Protein AF-A0A8W7PQE2-F1 (afdb_monomer)

Secondary structure (DSSP, 8-state):
-HHHHHHHHHHHHHHHHHHHHHHHHHH-GGG---EEEEHHHHHHHHHHHHHHHHHHTT-EEEEEETTTT-EEEE-HHHHHHHHHHHHHHHHHHHHHHHHHHHHTTPPPPPPEEEEEEEEETTEEEEEEEESS----GGGTTGGGSTT--SSTT--S-HHHHHHHHHHHTT-EEEEEEETTEEEEEEEEESSEEEE-S-HHHHHHHHHHHHHTT--EEEESSHHHHHTT-----GGGTT-

Structure (mmCIF, N/CA/C/O backbone):
data_AF-A0A8W7PQE2-F1
#
_entry.id   AF-A0A8W7PQE2-F1
#
loop_
_atom_site.group_PDB
_atom_site.id
_atom_site.type_symbol
_atom_site.label_atom_id
_atom_site.label_alt_id
_atom_site.label_comp_id
_atom_site.label_asym_id
_atom_site.label_entity_id
_atom_site.label_seq_id
_atom_site.pdbx_PDB_ins_code
_atom_site.Cartn_x
_atom_site.Cartn_y
_atom_site.Cartn_z
_atom_site.occupancy
_atom_site.B_iso_or_equiv
_atom_site.auth_seq_id
_atom_site.auth_comp_id
_atom_site.auth_asym_id
_atom_site.auth_atom_id
_atom_site.pdbx_PDB_model_num
ATOM 1 N N . MET A 1 1 ? -19.739 -25.015 26.161 1.00 46.12 1 MET A N 1
ATOM 2 C CA . MET A 1 1 ? -18.276 -25.221 26.240 1.00 46.12 1 MET A CA 1
ATOM 3 C C . MET A 1 1 ? -17.651 -25.498 24.875 1.00 46.12 1 MET A C 1
ATOM 5 O O . MET A 1 1 ? -16.732 -24.778 24.541 1.00 46.12 1 MET A O 1
ATOM 9 N N . LEU A 1 2 ? -18.182 -26.412 24.047 1.00 45.69 2 LEU A N 1
ATOM 10 C CA . LEU A 1 2 ? -17.640 -26.713 22.702 1.00 45.69 2 LEU A CA 1
ATOM 11 C C . LEU A 1 2 ? -17.585 -25.524 21.715 1.00 45.69 2 LEU A C 1
ATOM 13 O O . LEU A 1 2 ? -16.660 -25.453 20.918 1.00 45.69 2 LEU A O 1
ATOM 17 N N . ALA A 1 3 ? -18.542 -24.587 21.777 1.00 51.41 3 ALA A N 1
ATOM 18 C CA . ALA A 1 3 ? -18.560 -23.413 20.895 1.00 51.41 3 ALA A CA 1
ATOM 19 C C . ALA A 1 3 ? -17.391 -22.440 21.161 1.00 51.41 3 ALA A C 1
ATOM 21 O O . ALA A 1 3 ? -16.740 -22.010 20.219 1.00 51.41 3 ALA A O 1
ATOM 22 N N . GLY A 1 4 ? -17.061 -22.180 22.434 1.00 50.25 4 GLY A N 1
ATOM 23 C CA . GLY A 1 4 ? -15.933 -21.308 22.792 1.00 50.25 4 GLY A CA 1
ATOM 24 C C . GLY A 1 4 ? -14.575 -21.903 22.409 1.00 50.25 4 GLY A C 1
ATOM 25 O O . GLY A 1 4 ? -13.685 -21.185 21.974 1.00 50.25 4 GLY A O 1
ATOM 26 N N . THR A 1 5 ? -14.438 -23.231 22.477 1.00 52.25 5 THR A N 1
ATOM 27 C CA . THR A 1 5 ? -13.225 -23.933 22.033 1.00 52.25 5 THR A CA 1
ATOM 28 C C . THR A 1 5 ? -13.066 -23.898 20.509 1.00 52.25 5 THR A C 1
ATOM 30 O O . THR A 1 5 ? -11.948 -23.846 20.009 1.00 52.25 5 THR A O 1
ATOM 33 N N . LEU A 1 6 ? -14.172 -23.910 19.756 1.00 54.03 6 LEU A N 1
ATOM 34 C CA . LEU A 1 6 ? -14.148 -23.784 18.295 1.00 54.03 6 LEU A CA 1
ATOM 35 C C . LEU A 1 6 ? -13.711 -22.383 17.856 1.00 54.03 6 LEU A C 1
ATOM 37 O O . LEU A 1 6 ? -12.880 -22.276 16.957 1.00 54.03 6 LEU A O 1
ATOM 41 N N . ASP A 1 7 ? -14.212 -21.338 18.516 1.00 57.06 7 ASP A N 1
ATOM 42 C CA . ASP A 1 7 ? -13.813 -19.952 18.248 1.00 57.06 7 ASP A CA 1
ATOM 43 C C . ASP A 1 7 ? -12.323 -19.723 18.554 1.00 57.06 7 ASP A C 1
ATOM 45 O O . ASP A 1 7 ? -11.609 -19.116 17.755 1.00 57.06 7 ASP A O 1
ATOM 49 N N . GLU A 1 8 ? -11.812 -20.287 19.653 1.00 49.19 8 GLU A N 1
ATOM 50 C CA . GLU A 1 8 ? -10.381 -20.254 19.978 1.00 49.19 8 GLU A CA 1
ATOM 51 C C . GLU A 1 8 ? -9.529 -20.991 18.935 1.00 49.19 8 GLU A C 1
ATOM 53 O O . GLU A 1 8 ? -8.490 -20.483 18.517 1.00 49.19 8 GLU A O 1
ATOM 58 N N . ILE A 1 9 ? -9.966 -22.163 18.464 1.00 53.03 9 ILE A N 1
ATOM 59 C CA . ILE A 1 9 ? -9.263 -22.923 17.418 1.00 53.03 9 ILE A CA 1
ATOM 60 C C . ILE A 1 9 ? -9.263 -22.161 16.090 1.00 53.03 9 ILE A C 1
ATOM 62 O O . ILE A 1 9 ? -8.242 -22.138 15.399 1.00 53.03 9 ILE A O 1
ATOM 66 N N . ILE A 1 10 ? -10.379 -21.521 15.732 1.00 56.78 10 ILE A N 1
ATOM 67 C CA . ILE A 1 10 ? -10.478 -20.689 14.530 1.00 56.78 10 ILE A CA 1
ATOM 68 C C . ILE A 1 10 ? -9.505 -19.511 14.631 1.00 56.78 10 ILE A C 1
ATOM 70 O O . ILE A 1 10 ? -8.748 -19.271 13.688 1.00 56.78 10 ILE A O 1
ATOM 74 N N . GLU A 1 11 ? -9.450 -18.828 15.775 1.00 52.97 11 GLU A N 1
ATOM 75 C CA . GLU A 1 11 ? -8.562 -17.679 15.958 1.00 52.97 11 GLU A CA 1
ATOM 76 C C . GLU A 1 11 ? -7.082 -18.093 15.997 1.00 52.97 11 GLU A C 1
ATOM 78 O O . GLU A 1 11 ? -6.243 -17.445 15.368 1.00 52.97 11 GLU A O 1
ATOM 83 N N . GLN A 1 12 ? -6.744 -19.225 16.624 1.00 47.66 12 GLN A N 1
ATOM 84 C CA . GLN A 1 12 ? -5.385 -19.779 16.584 1.00 47.66 12 GLN A CA 1
ATOM 85 C C . GLN A 1 12 ? -4.984 -20.229 15.173 1.00 47.66 12 GLN A C 1
ATOM 87 O O . GLN A 1 12 ? -3.851 -19.996 14.756 1.00 47.66 12 GLN A O 1
ATOM 92 N N . SER A 1 13 ? -5.901 -20.820 14.403 1.00 43.94 13 SER A N 1
ATOM 93 C CA . SER A 1 13 ? -5.656 -21.213 13.011 1.00 43.94 13 SER A CA 1
ATOM 94 C C . SER A 1 13 ? -5.466 -19.997 12.100 1.00 43.94 13 SER A C 1
ATOM 96 O O . SER A 1 13 ? -4.568 -19.983 11.250 1.00 43.94 13 SER A O 1
ATOM 98 N N . ARG A 1 14 ? -6.240 -18.927 12.330 1.00 48.12 14 ARG A N 1
ATOM 99 C CA . ARG A 1 14 ? -6.082 -17.628 11.663 1.00 48.12 14 ARG A CA 1
ATOM 100 C C . ARG A 1 14 ? -4.715 -17.022 11.979 1.00 48.12 14 ARG A C 1
ATOM 102 O O . ARG A 1 14 ? -3.987 -16.653 11.057 1.00 48.12 14 ARG A O 1
ATOM 109 N N . ARG A 1 15 ? -4.318 -17.016 13.256 1.00 48.53 15 ARG A N 1
ATOM 110 C CA . ARG A 1 15 ? -3.019 -16.507 13.728 1.00 48.53 15 ARG A CA 1
ATOM 111 C C . ARG A 1 15 ? -1.846 -17.317 13.170 1.00 48.53 15 ARG A C 1
ATOM 113 O O . ARG A 1 15 ? -0.886 -16.736 12.671 1.00 48.53 15 ARG A O 1
ATOM 120 N N . ALA A 1 16 ? -1.939 -18.646 13.167 1.00 40.41 16 ALA A N 1
ATOM 121 C CA . ALA A 1 16 ? -0.936 -19.532 12.578 1.00 40.41 16 ALA A CA 1
ATOM 122 C C . ALA A 1 16 ? -0.825 -19.350 11.056 1.00 40.41 16 ALA A C 1
ATOM 124 O O . ALA A 1 16 ? 0.280 -19.276 10.523 1.00 40.41 16 ALA A O 1
ATOM 125 N N . SER A 1 17 ? -1.951 -19.201 10.355 1.00 43.59 17 SER A N 1
ATOM 126 C CA . SER A 1 17 ? -1.973 -18.938 8.911 1.00 43.59 17 SER A CA 1
ATOM 127 C C . SER A 1 17 ? -1.369 -17.577 8.563 1.00 43.59 17 SER A C 1
ATOM 129 O O . SER A 1 17 ? -0.645 -17.463 7.575 1.00 43.59 17 SER A O 1
ATOM 131 N N . GLU A 1 18 ? -1.610 -16.550 9.383 1.00 48.78 18 GLU A N 1
ATOM 132 C CA . GLU A 1 18 ? -0.947 -15.249 9.254 1.00 48.78 18 GLU A CA 1
ATOM 133 C C . GLU A 1 18 ? 0.565 -15.354 9.481 1.00 48.78 18 GLU A C 1
ATOM 135 O O . GLU A 1 18 ? 1.333 -14.792 8.702 1.00 48.78 18 GLU A O 1
ATOM 140 N N . ILE A 1 19 ? 1.009 -16.099 10.498 1.00 52.53 19 ILE A N 1
ATOM 141 C CA . ILE A 1 19 ? 2.436 -16.341 10.760 1.00 52.53 19 ILE A CA 1
ATOM 142 C C . ILE A 1 19 ? 3.077 -17.079 9.578 1.00 52.53 19 ILE A C 1
ATOM 144 O O . ILE A 1 19 ? 4.113 -16.646 9.083 1.00 52.53 19 ILE A O 1
ATOM 148 N N . VAL A 1 20 ? 2.447 -18.136 9.063 1.00 47.00 20 VAL A N 1
ATOM 149 C CA . VAL A 1 20 ? 2.953 -18.912 7.918 1.00 47.00 20 VAL A CA 1
ATOM 150 C C . VAL A 1 20 ? 3.003 -18.071 6.640 1.00 47.00 20 VAL A C 1
ATOM 152 O O . VAL A 1 20 ? 4.002 -18.131 5.924 1.00 47.00 20 VAL A O 1
ATOM 155 N N . LYS A 1 21 ? 1.980 -17.250 6.354 1.00 48.16 21 LYS A N 1
ATOM 156 C CA . LYS A 1 21 ? 2.007 -16.305 5.221 1.00 48.16 21 LYS A CA 1
ATOM 157 C C . LYS A 1 21 ? 3.157 -15.303 5.358 1.00 48.16 21 LYS A C 1
ATOM 159 O O . LYS A 1 21 ? 3.889 -15.095 4.395 1.00 48.16 21 LYS A O 1
ATOM 164 N N . ARG A 1 22 ? 3.365 -14.744 6.555 1.00 50.88 22 ARG A N 1
ATOM 165 C CA . ARG A 1 22 ? 4.444 -13.779 6.843 1.00 50.88 22 ARG A CA 1
ATOM 166 C C . ARG A 1 22 ? 5.838 -14.409 6.731 1.00 50.88 22 ARG A C 1
ATOM 168 O O . ARG A 1 22 ? 6.722 -13.814 6.125 1.00 50.88 22 ARG A O 1
ATOM 175 N N . VAL A 1 23 ? 6.023 -15.634 7.229 1.00 50.28 23 VAL A N 1
ATOM 176 C CA . VAL A 1 23 ? 7.287 -16.387 7.117 1.00 50.28 23 VAL A CA 1
ATOM 177 C C . VAL A 1 23 ? 7.573 -16.791 5.666 1.00 50.28 23 VAL A C 1
ATOM 179 O O . VAL A 1 23 ? 8.712 -16.703 5.214 1.00 50.28 23 VAL A O 1
ATOM 182 N N . ARG A 1 24 ? 6.551 -17.187 4.897 1.00 42.09 24 ARG A N 1
ATOM 183 C CA . ARG A 1 24 ? 6.713 -17.584 3.489 1.00 42.09 24 ARG A CA 1
ATOM 184 C C . ARG A 1 24 ? 7.200 -16.428 2.602 1.00 42.09 24 ARG A C 1
ATOM 186 O O . ARG A 1 24 ? 7.983 -16.681 1.694 1.00 42.09 24 ARG A O 1
ATOM 193 N N . VAL A 1 25 ? 6.791 -15.190 2.888 1.00 49.72 25 VAL A N 1
ATOM 194 C CA . VAL A 1 25 ? 7.274 -13.982 2.187 1.00 49.72 25 VAL A CA 1
ATOM 195 C C . VAL A 1 25 ? 8.739 -13.682 2.524 1.00 49.72 25 VAL A C 1
ATOM 197 O O . VAL A 1 25 ? 9.502 -13.305 1.641 1.00 49.72 25 VAL A O 1
ATOM 200 N N . PHE A 1 26 ? 9.161 -13.924 3.768 1.00 44.75 26 PHE A N 1
ATOM 201 C CA . PHE A 1 26 ? 10.547 -13.715 4.206 1.00 44.75 26 PHE A CA 1
ATOM 202 C C . PHE A 1 26 ? 11.532 -14.728 3.597 1.00 44.75 26 PHE A C 1
ATOM 204 O O . PHE A 1 26 ? 12.688 -14.402 3.346 1.00 44.75 26 PHE A O 1
ATOM 211 N N . ILE A 1 27 ? 11.082 -15.963 3.349 1.00 48.91 27 ILE A N 1
ATOM 212 C CA . ILE A 1 27 ? 11.959 -17.068 2.931 1.00 48.91 27 ILE A CA 1
ATOM 213 C C . ILE A 1 27 ? 12.147 -17.146 1.407 1.00 48.91 27 ILE A C 1
ATOM 215 O O . ILE A 1 27 ? 13.096 -17.791 0.966 1.00 48.91 27 ILE A O 1
ATOM 219 N N . ASN A 1 28 ? 11.301 -16.518 0.573 1.00 43.22 28 ASN A N 1
ATOM 220 C CA . ASN A 1 28 ? 11.433 -16.718 -0.877 1.00 43.22 28 ASN A CA 1
ATOM 221 C C . ASN A 1 28 ? 10.989 -15.542 -1.781 1.00 43.22 28 ASN A C 1
ATOM 223 O O . ASN A 1 28 ? 9.949 -15.631 -2.435 1.00 43.22 28 ASN A O 1
ATOM 227 N N . PRO A 1 29 ? 11.812 -14.485 -1.931 1.00 46.72 29 PRO A N 1
ATOM 228 C CA . PRO A 1 29 ? 11.598 -13.429 -2.931 1.00 46.72 29 PRO A CA 1
ATOM 229 C C . PRO A 1 29 ? 11.654 -13.911 -4.400 1.00 46.72 29 PRO A C 1
ATOM 231 O O . PRO A 1 29 ? 11.260 -13.186 -5.305 1.00 46.72 29 PRO A O 1
ATOM 234 N N . GLN A 1 30 ? 12.142 -15.130 -4.675 1.00 44.78 30 GLN A N 1
ATOM 235 C CA . GLN A 1 30 ? 12.518 -15.581 -6.027 1.00 44.78 30 GLN A CA 1
ATOM 236 C C . GLN A 1 30 ? 11.392 -16.167 -6.905 1.00 44.78 30 GLN A C 1
ATOM 238 O O . GLN A 1 30 ? 11.671 -16.780 -7.935 1.00 44.78 30 GLN A O 1
ATOM 243 N N . ARG A 1 31 ? 10.113 -16.001 -6.545 1.00 54.75 31 ARG A N 1
ATOM 244 C CA . ARG A 1 31 ? 8.979 -16.418 -7.403 1.00 54.75 31 ARG A CA 1
ATOM 245 C C . ARG A 1 31 ? 7.835 -15.403 -7.436 1.00 54.75 31 ARG A C 1
ATOM 247 O O . ARG A 1 31 ? 6.677 -15.801 -7.476 1.00 54.75 31 ARG A O 1
ATOM 254 N N . ALA A 1 32 ? 8.148 -14.112 -7.400 1.00 64.25 32 ALA A N 1
ATOM 255 C CA . ALA A 1 32 ? 7.153 -13.094 -7.715 1.00 64.25 32 ALA A CA 1
ATOM 256 C C . ALA A 1 32 ? 6.792 -13.181 -9.209 1.00 64.25 32 ALA A C 1
ATOM 258 O O . ALA A 1 32 ? 7.676 -13.175 -10.074 1.00 64.25 32 ALA A O 1
ATOM 259 N N . HIS A 1 3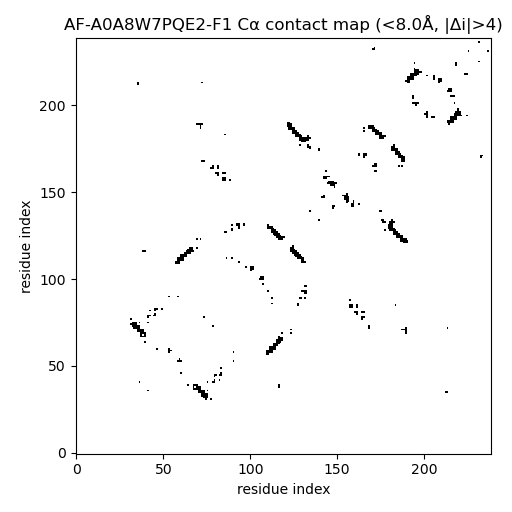3 ? 5.505 -13.315 -9.513 1.00 77.88 33 HIS A N 1
ATOM 260 C CA . HIS A 1 33 ? 4.996 -13.409 -10.877 1.00 77.88 33 HIS A CA 1
ATOM 261 C C . HIS A 1 33 ? 4.546 -12.023 -11.341 1.00 77.88 33 HIS A C 1
ATOM 263 O O . HIS A 1 33 ? 3.386 -11.647 -11.195 1.00 77.88 33 HIS A O 1
ATOM 269 N N . TYR A 1 34 ? 5.492 -11.252 -11.880 1.00 80.38 34 TYR A N 1
ATOM 270 C CA . TYR A 1 34 ? 5.225 -9.894 -12.344 1.00 80.38 34 TYR A CA 1
ATOM 271 C C . TYR A 1 34 ? 4.444 -9.886 -13.657 1.00 80.38 34 TYR A C 1
ATOM 273 O O . TYR A 1 34 ? 4.958 -10.304 -14.697 1.00 80.38 34 TYR A O 1
ATOM 281 N N . GLU A 1 35 ? 3.259 -9.294 -13.624 1.00 82.44 35 GLU A N 1
ATOM 282 C CA . GLU A 1 35 ? 2.385 -9.078 -14.773 1.00 82.44 35 GLU A CA 1
ATOM 283 C C . GLU A 1 35 ? 1.961 -7.608 -14.877 1.00 82.44 35 GLU A C 1
ATOM 285 O O . GLU A 1 35 ? 2.183 -6.816 -13.959 1.00 82.44 35 GLU A O 1
ATOM 290 N N . SER A 1 36 ? 1.392 -7.222 -16.021 1.00 86.56 36 SER A N 1
ATOM 291 C CA . SER A 1 36 ? 0.722 -5.926 -16.153 1.00 86.56 36 SER A CA 1
ATOM 292 C C . SER A 1 36 ? -0.674 -6.048 -15.553 1.00 86.56 36 SER A C 1
ATOM 294 O O . SER A 1 36 ? -1.492 -6.821 -16.053 1.00 86.56 36 SER A O 1
ATOM 296 N N . LEU A 1 37 ? -0.937 -5.310 -14.478 1.00 88.94 37 LEU A N 1
ATOM 297 C CA . LEU A 1 37 ? -2.183 -5.396 -13.722 1.00 88.94 37 LEU A CA 1
ATOM 298 C C . LEU A 1 37 ? -2.819 -4.022 -13.550 1.00 88.94 37 LEU A C 1
ATOM 300 O O . LEU A 1 37 ? -2.128 -3.007 -13.460 1.00 88.94 37 LEU A O 1
ATOM 304 N N . LYS A 1 38 ? -4.151 -3.983 -13.494 1.00 91.25 38 LYS A N 1
ATOM 305 C CA . LYS A 1 38 ? -4.896 -2.770 -13.151 1.00 91.25 38 LYS A CA 1
ATOM 306 C C . LYS A 1 38 ? -4.947 -2.634 -11.641 1.00 91.25 38 LYS A C 1
ATOM 308 O O . LYS A 1 38 ? -5.504 -3.487 -10.951 1.00 91.25 38 LYS A O 1
ATOM 313 N N . MET A 1 39 ? -4.431 -1.526 -11.121 1.00 92.06 39 MET A N 1
ATOM 314 C CA . MET A 1 39 ? -4.400 -1.318 -9.672 1.00 92.06 39 MET A CA 1
ATOM 315 C C . MET A 1 39 ? -5.812 -1.216 -9.070 1.00 92.06 39 MET A C 1
ATOM 317 O O . MET A 1 39 ? -6.033 -1.608 -7.926 1.00 92.06 39 MET A O 1
ATOM 321 N N . ALA A 1 40 ? -6.790 -0.747 -9.851 1.00 92.75 40 ALA A N 1
ATOM 322 C CA . ALA A 1 40 ? -8.195 -0.718 -9.451 1.00 92.75 40 ALA A CA 1
ATOM 323 C C . ALA A 1 40 ? -8.757 -2.115 -9.128 1.00 92.75 40 ALA A C 1
ATOM 325 O O . ALA A 1 40 ? -9.525 -2.251 -8.172 1.00 92.75 40 ALA A O 1
ATOM 326 N N . ASP A 1 41 ? -8.349 -3.147 -9.873 1.00 93.38 41 ASP A N 1
ATOM 327 C CA . ASP A 1 41 ? -8.808 -4.524 -9.661 1.00 93.38 41 ASP A CA 1
ATOM 328 C C . ASP A 1 41 ? -8.208 -5.091 -8.368 1.00 93.38 41 ASP A C 1
ATOM 330 O O . ASP A 1 41 ? -8.931 -5.636 -7.533 1.00 93.38 41 ASP A O 1
ATOM 334 N N . VAL A 1 42 ? -6.913 -4.849 -8.143 1.00 93.62 42 VAL A N 1
ATOM 335 C CA . VAL A 1 42 ? -6.198 -5.213 -6.907 1.00 93.62 42 VAL A CA 1
ATOM 336 C C . VAL A 1 42 ? -6.826 -4.544 -5.679 1.00 93.62 42 VAL A C 1
ATOM 338 O O . VAL A 1 42 ? -7.094 -5.204 -4.673 1.00 93.62 42 VAL A O 1
ATOM 341 N N . ILE A 1 43 ? -7.129 -3.242 -5.761 1.00 94.31 43 ILE A N 1
ATOM 342 C CA . ILE A 1 43 ? -7.803 -2.503 -4.681 1.00 94.31 43 ILE A CA 1
ATOM 343 C C . ILE A 1 43 ? -9.196 -3.072 -4.415 1.00 94.31 43 ILE A C 1
ATOM 345 O O . ILE A 1 43 ? -9.567 -3.295 -3.260 1.00 94.31 43 ILE A O 1
ATOM 349 N N . SER A 1 44 ? -9.961 -3.335 -5.473 1.00 93.38 44 SER A N 1
ATOM 350 C CA . SER A 1 44 ? -11.317 -3.875 -5.363 1.00 93.38 44 SER A CA 1
ATOM 351 C C . SER A 1 44 ? -11.323 -5.266 -4.732 1.00 93.38 44 SER A C 1
ATOM 353 O O . SER A 1 44 ? -12.168 -5.550 -3.878 1.00 93.38 44 SER A O 1
ATOM 355 N N . HIS A 1 45 ? -10.365 -6.122 -5.091 1.00 93.88 45 HIS A N 1
ATOM 356 C CA . HIS A 1 45 ? -10.251 -7.458 -4.518 1.00 93.88 45 HIS A CA 1
ATOM 357 C C . HIS A 1 45 ? -9.837 -7.413 -3.040 1.00 93.88 45 HIS A C 1
ATOM 359 O O . HIS A 1 45 ? -10.499 -8.034 -2.206 1.00 93.88 45 HIS A O 1
ATOM 365 N N . ALA A 1 46 ? -8.840 -6.599 -2.673 1.00 91.88 46 ALA A N 1
ATOM 366 C CA . ALA A 1 46 ? -8.458 -6.398 -1.273 1.00 91.88 46 ALA A CA 1
ATOM 367 C C . ALA A 1 46 ? -9.623 -5.855 -0.419 1.00 91.88 46 ALA A C 1
ATOM 369 O O . ALA A 1 46 ? -9.861 -6.332 0.696 1.00 91.88 46 ALA A O 1
ATOM 370 N N . ALA A 1 47 ? -10.401 -4.906 -0.953 1.00 92.00 47 ALA A N 1
ATOM 371 C CA . ALA A 1 47 ? -11.600 -4.381 -0.300 1.00 92.00 47 ALA A CA 1
ATOM 372 C C . ALA A 1 47 ? -12.679 -5.461 -0.104 1.00 92.00 47 ALA A C 1
ATOM 374 O O . ALA A 1 47 ? -13.310 -5.524 0.954 1.00 92.00 47 ALA A O 1
ATOM 375 N N . LEU A 1 48 ? -12.878 -6.340 -1.094 1.00 91.56 48 LEU A N 1
ATOM 376 C CA . LEU A 1 48 ? -13.827 -7.451 -1.006 1.00 91.56 48 LEU A CA 1
ATOM 377 C C . LEU A 1 48 ? -13.422 -8.461 0.077 1.00 91.56 48 LEU A C 1
ATOM 379 O O . LEU A 1 48 ? -14.275 -8.866 0.869 1.00 91.56 48 LEU A O 1
ATOM 383 N N . LEU A 1 49 ? -12.136 -8.819 0.146 1.00 88.62 49 LEU A N 1
ATOM 384 C CA . LEU A 1 49 ? -11.594 -9.736 1.156 1.00 88.62 49 LEU A CA 1
ATOM 385 C C . LEU A 1 49 ? -11.826 -9.226 2.586 1.00 88.62 49 LEU A C 1
ATOM 387 O O . LEU A 1 49 ? -12.098 -10.015 3.490 1.00 88.62 49 LEU A O 1
ATOM 391 N N . 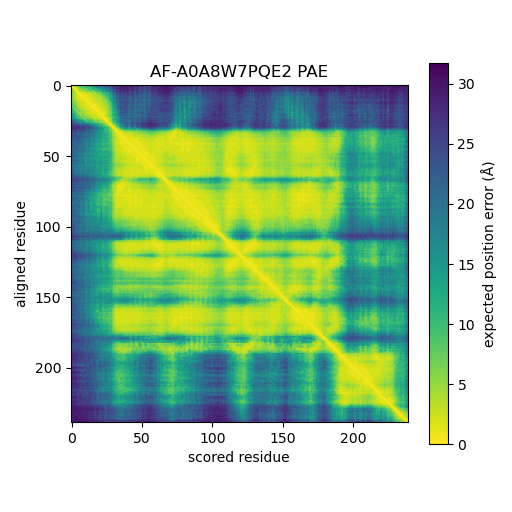LEU A 1 50 ? -11.756 -7.909 2.791 1.00 91.56 50 LEU A N 1
ATOM 392 C CA . LEU A 1 50 ? -11.894 -7.281 4.108 1.00 91.56 50 LEU A CA 1
ATOM 393 C C . LEU A 1 50 ? -13.310 -6.804 4.439 1.00 91.56 50 LEU A C 1
ATOM 395 O O . LEU A 1 50 ? -13.571 -6.405 5.576 1.00 91.56 50 LEU A O 1
ATOM 399 N N . LYS A 1 51 ? -14.249 -6.893 3.493 1.00 90.56 51 LYS A N 1
ATOM 400 C CA . LYS A 1 51 ? -15.642 -6.468 3.672 1.00 90.56 51 LYS A CA 1
ATOM 401 C C . LYS A 1 51 ? -16.305 -7.037 4.939 1.00 90.56 51 LYS A C 1
ATOM 403 O O . LYS A 1 51 ? -16.926 -6.244 5.649 1.00 90.56 51 LYS A O 1
ATOM 408 N N . PRO A 1 52 ? -16.181 -8.339 5.282 1.00 90.12 52 PRO A N 1
ATOM 409 C CA . PRO A 1 52 ? -16.799 -8.872 6.499 1.00 90.12 52 PRO A CA 1
ATOM 410 C C . PRO A 1 52 ? -16.252 -8.229 7.779 1.00 90.12 52 PRO A C 1
ATOM 412 O O . PRO A 1 52 ? -17.005 -7.982 8.719 1.00 90.12 52 PRO A O 1
ATOM 415 N N . GLU A 1 53 ? -14.950 -7.938 7.815 1.00 89.06 53 GLU A N 1
ATOM 416 C CA . GLU A 1 53 ? -14.292 -7.328 8.972 1.00 89.06 53 GLU A CA 1
ATOM 417 C C . GLU A 1 53 ? -14.687 -5.854 9.117 1.00 89.06 53 GLU A C 1
ATOM 419 O O . GLU A 1 53 ? -15.092 -5.424 10.195 1.00 89.06 53 GLU A O 1
ATOM 424 N N . LEU A 1 54 ? -14.672 -5.103 8.012 1.00 91.69 54 LEU A N 1
ATOM 425 C CA . LEU A 1 54 ? -15.117 -3.706 7.965 1.00 91.69 54 LEU A CA 1
ATOM 426 C C . LEU A 1 54 ? -16.571 -3.565 8.438 1.00 91.69 54 LEU A C 1
ATOM 428 O O . LEU A 1 54 ? -16.882 -2.688 9.242 1.00 91.69 54 LEU A O 1
ATOM 432 N N . GLN A 1 55 ? -17.454 -4.471 8.005 1.00 91.38 55 GLN A N 1
ATOM 433 C CA . GLN A 1 55 ? -18.851 -4.506 8.446 1.00 91.38 55 GLN A CA 1
ATOM 434 C C . GLN A 1 55 ? -18.985 -4.828 9.936 1.00 91.38 55 GLN A C 1
ATOM 436 O O . GLN A 1 55 ? -19.740 -4.154 10.639 1.00 91.38 55 GLN A O 1
ATOM 441 N N . ARG A 1 56 ? -18.240 -5.824 10.433 1.00 88.81 56 ARG A N 1
ATOM 442 C CA . ARG A 1 56 ? -18.244 -6.207 11.853 1.00 88.81 56 ARG A CA 1
ATOM 443 C C . ARG A 1 56 ? -17.827 -5.042 12.748 1.00 88.81 56 ARG A C 1
ATOM 445 O O . ARG A 1 56 ? -18.446 -4.815 13.783 1.00 88.81 56 ARG A O 1
ATOM 452 N N . GLN A 1 57 ? -16.818 -4.289 12.322 1.00 87.62 57 GLN A N 1
ATOM 453 C CA . GLN A 1 57 ? -16.284 -3.137 13.047 1.00 87.62 57 GLN A CA 1
ATOM 454 C C . GLN A 1 57 ? -17.015 -1.819 12.739 1.00 87.62 57 GLN A C 1
ATOM 456 O O . GLN A 1 57 ? -16.673 -0.787 13.309 1.00 87.62 57 GLN A O 1
ATOM 461 N N . ARG A 1 58 ? -18.032 -1.841 11.864 1.00 91.12 58 ARG A N 1
ATOM 462 C CA . ARG A 1 58 ? -18.801 -0.662 11.420 1.00 91.12 58 ARG A CA 1
ATOM 463 C C . ARG A 1 58 ? -17.921 0.460 10.851 1.00 91.12 58 ARG A C 1
ATOM 465 O O . ARG A 1 58 ? -18.217 1.637 11.043 1.00 91.12 58 ARG A O 1
ATOM 472 N N . VAL A 1 59 ? -16.858 0.085 10.144 1.00 92.56 59 VAL A N 1
ATOM 473 C CA . VAL A 1 59 ? -15.943 1.013 9.471 1.00 92.56 59 VAL A CA 1
ATOM 474 C C . VAL A 1 59 ? -16.417 1.260 8.046 1.00 92.56 59 VAL A C 1
ATOM 476 O O . VAL A 1 59 ? -16.675 0.318 7.293 1.00 92.56 59 VAL A O 1
ATOM 479 N N . GLN A 1 60 ? -16.518 2.530 7.662 1.00 93.62 60 GLN A N 1
ATOM 480 C CA . GLN A 1 60 ? -16.807 2.909 6.282 1.00 93.62 60 GLN A CA 1
ATOM 481 C C . GLN A 1 60 ? -15.525 2.854 5.452 1.00 93.62 60 GLN A C 1
ATOM 483 O O . GLN A 1 60 ? -14.533 3.479 5.808 1.00 93.62 60 GLN A O 1
ATOM 488 N N . LEU A 1 61 ? -15.547 2.121 4.339 1.00 94.69 61 LEU A N 1
ATOM 489 C CA . LEU A 1 61 ? -14.458 2.121 3.364 1.00 94.69 61 LEU A CA 1
ATOM 490 C C . LEU A 1 61 ? -14.886 2.915 2.129 1.00 94.69 61 LEU A C 1
ATOM 492 O O . LEU A 1 61 ? -15.832 2.526 1.442 1.00 94.69 61 LEU A O 1
ATOM 496 N N . GLN A 1 62 ? -14.180 4.003 1.839 1.00 95.00 62 GLN A N 1
ATOM 497 C CA . GLN A 1 62 ? -14.364 4.811 0.639 1.00 95.00 62 GLN A CA 1
ATOM 498 C C . GLN A 1 62 ? -13.259 4.499 -0.373 1.00 95.00 62 GLN A C 1
ATOM 500 O O . GLN A 1 62 ? -12.079 4.530 -0.035 1.00 95.00 62 GLN A O 1
ATOM 505 N N . LEU A 1 63 ? -13.641 4.216 -1.621 1.00 95.12 63 LEU A N 1
ATOM 506 C CA . LEU A 1 63 ? -12.708 4.012 -2.731 1.00 95.12 63 LEU A CA 1
ATOM 507 C C . LEU A 1 63 ? -12.765 5.219 -3.671 1.00 95.12 63 LEU A C 1
ATOM 509 O O . LEU A 1 63 ? -13.837 5.558 -4.171 1.00 95.12 63 LEU A O 1
ATOM 513 N N . LEU A 1 64 ? -11.621 5.853 -3.913 1.00 93.88 64 LEU A N 1
ATOM 514 C CA . LEU A 1 64 ? -11.448 6.997 -4.809 1.00 93.88 64 LEU A CA 1
ATOM 515 C C . LEU A 1 64 ? -10.437 6.611 -5.895 1.00 93.88 64 LEU A C 1
ATOM 517 O O . LEU A 1 64 ? -9.229 6.693 -5.694 1.00 93.88 64 LEU A O 1
ATOM 521 N N . LEU A 1 65 ? -10.930 6.094 -7.018 1.00 92.94 65 LEU A N 1
ATOM 522 C CA . LEU A 1 65 ? -10.104 5.536 -8.092 1.00 92.94 65 LEU A CA 1
ATOM 523 C C . LEU A 1 65 ? -10.094 6.503 -9.281 1.00 92.94 65 LEU A C 1
ATOM 525 O O . LEU A 1 65 ? -10.883 6.352 -10.212 1.00 92.94 65 LEU A O 1
ATOM 529 N N . ASP A 1 66 ? -9.224 7.510 -9.215 1.00 87.69 66 ASP A N 1
ATOM 530 C CA . ASP A 1 66 ? -9.207 8.644 -10.148 1.00 87.69 66 ASP A CA 1
ATOM 531 C C . ASP A 1 66 ? -8.708 8.231 -11.555 1.00 87.69 66 ASP A C 1
ATOM 533 O O . ASP A 1 66 ? -9.171 8.773 -12.557 1.00 87.69 66 ASP A O 1
ATOM 537 N N . ASP A 1 67 ? -7.830 7.221 -11.648 1.00 80.12 67 ASP A N 1
ATOM 538 C CA . ASP A 1 67 ? -7.401 6.585 -12.908 1.00 80.12 67 ASP A CA 1
ATOM 539 C C . ASP A 1 67 ? -7.560 5.056 -12.826 1.00 80.12 67 ASP A C 1
ATOM 541 O O . ASP A 1 67 ? -6.605 4.302 -12.628 1.00 80.12 67 ASP A O 1
ATOM 545 N N . ALA A 1 68 ? -8.799 4.575 -12.960 1.00 78.75 68 ALA A N 1
ATOM 546 C CA . ALA A 1 68 ? -9.105 3.143 -12.886 1.00 78.75 68 ALA A CA 1
ATOM 547 C C . ALA A 1 68 ? -8.514 2.310 -14.046 1.00 78.75 68 ALA A C 1
ATOM 549 O O . ALA A 1 68 ? -8.507 1.079 -13.979 1.00 78.75 68 ALA A O 1
ATOM 550 N N . ALA A 1 69 ? -8.032 2.960 -15.112 1.00 82.50 69 ALA A N 1
ATOM 551 C CA . ALA A 1 69 ? -7.400 2.301 -16.251 1.00 82.50 69 ALA A CA 1
ATOM 552 C C . ALA A 1 69 ? -5.878 2.162 -16.091 1.00 82.50 69 ALA A C 1
ATOM 554 O O . ALA A 1 69 ? -5.265 1.424 -16.865 1.00 82.50 69 ALA A O 1
ATOM 555 N N . ALA A 1 70 ? -5.274 2.836 -15.105 1.00 84.31 70 ALA A N 1
ATOM 556 C CA . ALA A 1 70 ? -3.846 2.765 -14.848 1.00 84.31 70 ALA A CA 1
ATOM 557 C C . ALA A 1 70 ? -3.389 1.327 -14.569 1.00 84.31 70 ALA A C 1
ATOM 559 O O . ALA A 1 70 ? -3.890 0.642 -13.668 1.00 84.31 70 ALA A O 1
ATOM 560 N N . THR A 1 71 ? -2.391 0.898 -15.336 1.00 86.00 71 THR A N 1
ATOM 561 C CA . THR A 1 71 ? -1.726 -0.388 -15.161 1.00 86.00 71 THR A CA 1
ATOM 562 C C . THR A 1 71 ? -0.336 -0.196 -14.581 1.00 86.00 71 THR A C 1
ATOM 564 O O . THR A 1 71 ? 0.407 0.671 -15.041 1.00 86.00 71 THR A O 1
ATOM 567 N N . VAL A 1 72 ? 0.031 -1.037 -13.622 1.00 87.12 72 VAL A N 1
ATOM 568 C CA . VAL A 1 72 ? 1.390 -1.136 -13.074 1.00 87.12 72 VAL A CA 1
ATOM 569 C C . VAL A 1 72 ? 1.926 -2.538 -13.321 1.00 87.12 72 VAL A C 1
ATOM 571 O O . VAL A 1 72 ? 1.156 -3.484 -13.496 1.00 87.12 72 VAL A O 1
ATOM 574 N N . ARG A 1 73 ? 3.251 -2.688 -13.337 1.00 82.44 73 ARG A N 1
ATOM 575 C CA . ARG A 1 73 ? 3.873 -4.011 -13.356 1.00 82.44 73 ARG A CA 1
ATOM 576 C C . ARG A 1 73 ? 4.040 -4.500 -11.923 1.00 82.44 73 ARG A C 1
ATOM 578 O O . ARG A 1 73 ? 4.713 -3.845 -11.132 1.00 82.44 73 ARG A O 1
ATOM 585 N N . GLY A 1 74 ? 3.479 -5.655 -11.593 1.00 86.62 74 GLY A N 1
ATOM 586 C CA . GLY A 1 74 ? 3.556 -6.169 -10.233 1.00 86.62 74 GLY A CA 1
ATOM 587 C C . GLY A 1 74 ? 3.102 -7.604 -10.078 1.00 86.62 74 GLY A C 1
ATOM 588 O O . GLY A 1 74 ? 2.595 -8.213 -11.014 1.00 86.62 74 GLY A O 1
ATOM 589 N N . ASP A 1 75 ? 3.303 -8.128 -8.878 1.00 87.06 75 ASP A N 1
ATOM 590 C CA . ASP A 1 75 ? 2.706 -9.375 -8.428 1.00 87.06 75 ASP A CA 1
ATOM 591 C C . ASP A 1 75 ? 1.401 -9.050 -7.694 1.00 87.06 75 ASP A C 1
ATOM 593 O O . ASP A 1 75 ? 1.396 -8.401 -6.641 1.00 87.06 75 ASP A O 1
ATOM 597 N N . THR A 1 76 ? 0.289 -9.502 -8.271 1.00 88.94 76 THR A N 1
ATOM 598 C CA . THR A 1 76 ? -1.065 -9.273 -7.758 1.00 88.94 76 THR A CA 1
ATOM 599 C C . THR A 1 76 ? -1.197 -9.683 -6.288 1.00 88.94 76 THR A C 1
ATOM 601 O O . THR A 1 76 ? -1.702 -8.912 -5.475 1.00 88.94 76 THR A O 1
ATOM 604 N N . VAL A 1 77 ? -0.671 -10.850 -5.901 1.00 85.88 77 VAL A N 1
ATOM 605 C CA . VAL A 1 77 ? -0.799 -11.378 -4.533 1.00 85.88 77 VAL A CA 1
ATOM 606 C C . VAL A 1 77 ? 0.006 -10.539 -3.542 1.00 85.88 77 VAL A C 1
ATOM 608 O O . VAL A 1 77 ? -0.456 -10.275 -2.428 1.00 85.88 77 VAL A O 1
ATOM 611 N N . LEU A 1 78 ? 1.207 -10.104 -3.927 1.00 86.00 78 LEU A N 1
ATOM 612 C CA . LEU A 1 78 ? 2.043 -9.264 -3.070 1.00 86.00 78 LEU A CA 1
ATOM 613 C C . LEU A 1 78 ? 1.435 -7.870 -2.878 1.00 86.00 78 LEU A C 1
ATOM 615 O O . LEU A 1 78 ? 1.392 -7.384 -1.747 1.00 86.00 78 LEU A O 1
ATOM 619 N N . LEU A 1 79 ? 0.921 -7.240 -3.936 1.00 91.50 79 LEU A N 1
ATOM 620 C CA . LEU A 1 79 ? 0.277 -5.926 -3.831 1.00 91.50 79 LEU A CA 1
ATOM 621 C C . LEU A 1 79 ? -1.040 -5.988 -3.043 1.00 91.50 79 LEU A C 1
ATOM 623 O O . LEU A 1 79 ? -1.300 -5.110 -2.218 1.00 91.50 79 LEU A O 1
ATOM 627 N N . GLU A 1 80 ? -1.837 -7.048 -3.200 1.00 91.06 80 GLU A N 1
ATOM 628 C CA . GLU A 1 80 ? -3.004 -7.293 -2.340 1.00 91.06 80 GLU A CA 1
ATOM 629 C C . GLU A 1 80 ? -2.602 -7.422 -0.870 1.00 91.06 80 GLU A C 1
ATOM 631 O O . GLU A 1 80 ? -3.246 -6.838 0.002 1.00 91.06 80 GLU A O 1
ATOM 636 N N . GLN A 1 81 ? -1.514 -8.139 -0.576 1.00 86.94 81 GLN A N 1
ATOM 637 C CA . GLN A 1 81 ? -1.008 -8.286 0.787 1.00 86.94 81 GLN A CA 1
ATOM 638 C C . GLN A 1 81 ? -0.611 -6.936 1.400 1.00 86.94 81 GLN A C 1
ATOM 640 O O . GLN A 1 81 ? -0.867 -6.724 2.590 1.00 86.94 81 GLN A O 1
ATOM 645 N N . VAL A 1 82 ? -0.027 -6.021 0.614 1.00 90.25 82 VAL A N 1
ATOM 646 C CA . VAL A 1 82 ? 0.253 -4.644 1.058 1.00 90.25 82 VAL A CA 1
ATOM 647 C C . VAL A 1 82 ? -1.045 -3.967 1.480 1.00 90.25 82 VAL A C 1
ATOM 649 O O . VAL A 1 82 ? -1.156 -3.530 2.625 1.00 90.25 82 VAL A O 1
ATOM 652 N N . LEU A 1 83 ? -2.052 -3.938 0.604 1.00 92.94 83 LEU A N 1
ATOM 653 C CA . LEU A 1 83 ? -3.333 -3.291 0.896 1.00 92.94 83 LEU A CA 1
ATOM 654 C C . LEU A 1 83 ? -4.025 -3.907 2.113 1.00 92.94 83 LEU A C 1
ATOM 656 O O . LEU A 1 83 ? -4.479 -3.179 2.996 1.00 92.94 83 LEU A O 1
ATOM 660 N N . VAL A 1 84 ? -4.055 -5.238 2.205 1.00 88.69 84 VAL A N 1
ATOM 661 C CA . VAL A 1 84 ? -4.655 -5.938 3.345 1.00 88.69 84 VAL A CA 1
ATOM 662 C C . VAL A 1 84 ? -3.953 -5.562 4.646 1.00 88.69 84 VAL A C 1
ATOM 664 O O . VAL A 1 84 ? -4.620 -5.245 5.631 1.00 88.69 84 VAL A O 1
ATOM 667 N N . ASN A 1 85 ? -2.620 -5.545 4.659 1.00 86.12 85 ASN A N 1
ATOM 668 C CA . ASN A 1 85 ? -1.850 -5.155 5.837 1.00 86.12 85 ASN A CA 1
ATOM 669 C C . ASN A 1 85 ? -2.106 -3.694 6.234 1.00 86.12 85 ASN A C 1
ATOM 671 O O . ASN A 1 85 ? -2.254 -3.411 7.424 1.00 86.12 85 ASN A O 1
ATOM 675 N N . LEU A 1 86 ? -2.169 -2.772 5.268 1.00 90.88 86 LEU A N 1
ATOM 676 C CA . LEU A 1 86 ? -2.421 -1.354 5.537 1.00 90.88 86 LEU A CA 1
ATOM 677 C C . LEU A 1 86 ? -3.826 -1.128 6.110 1.00 90.88 86 LEU A C 1
ATOM 679 O O . LEU A 1 86 ? -3.964 -0.471 7.140 1.00 90.88 86 LEU A O 1
ATOM 683 N N . ILE A 1 87 ? -4.856 -1.738 5.520 1.00 90.38 87 ILE A N 1
ATOM 684 C CA . ILE A 1 87 ? -6.237 -1.626 6.014 1.00 90.38 87 ILE A CA 1
ATOM 685 C C . ILE A 1 87 ? -6.364 -2.265 7.403 1.00 90.38 87 ILE A C 1
ATOM 687 O O . ILE A 1 87 ? -7.014 -1.709 8.285 1.00 90.38 87 ILE A O 1
ATOM 691 N N . HIS A 1 88 ? -5.713 -3.405 7.645 1.00 87.50 88 HIS A N 1
ATOM 692 C CA . HIS A 1 88 ? -5.730 -4.032 8.966 1.00 87.50 88 HIS A CA 1
ATOM 693 C C . HIS A 1 88 ? -5.016 -3.172 10.019 1.00 87.50 88 HIS A C 1
ATOM 695 O O . HIS A 1 88 ? -5.485 -3.056 11.152 1.00 87.50 88 HIS A O 1
ATOM 701 N N . ASN A 1 89 ? -3.916 -2.514 9.642 1.00 86.00 89 ASN A N 1
ATOM 702 C CA . ASN A 1 89 ? -3.235 -1.559 10.510 1.00 86.00 89 ASN A CA 1
ATOM 703 C C . ASN A 1 89 ? -4.132 -0.372 10.877 1.00 86.00 89 ASN A C 1
ATOM 705 O O . ASN A 1 89 ? -4.178 -0.032 12.061 1.00 86.00 89 ASN A O 1
ATOM 709 N N . ALA A 1 90 ? -4.862 0.184 9.906 1.00 88.88 90 ALA A N 1
ATOM 710 C CA . ALA A 1 90 ? -5.840 1.251 10.109 1.00 88.88 90 ALA A CA 1
ATOM 711 C C . ALA A 1 90 ? -6.984 0.823 11.044 1.00 88.88 90 ALA A C 1
ATOM 713 O O . ALA A 1 90 ? -7.285 1.517 12.015 1.00 88.88 90 ALA A O 1
ATOM 714 N N . LEU A 1 91 ? -7.577 -0.356 10.812 1.00 87.94 91 LEU A N 1
ATOM 715 C CA . LEU A 1 91 ? -8.631 -0.915 11.670 1.00 87.94 91 LEU A CA 1
ATOM 716 C C . LEU A 1 91 ? -8.176 -1.015 13.130 1.00 87.94 91 LEU A C 1
ATOM 718 O O . LEU A 1 91 ? -8.845 -0.512 14.030 1.00 87.94 91 LEU A O 1
ATOM 722 N N . GLN A 1 92 ? -7.002 -1.602 13.363 1.00 84.81 92 GLN A N 1
ATOM 723 C CA . GLN A 1 92 ? -6.448 -1.757 14.709 1.00 84.81 92 GLN A CA 1
ATOM 724 C C . GLN A 1 92 ? -6.165 -0.407 15.390 1.00 84.81 92 GLN A C 1
ATOM 726 O O . GLN A 1 92 ? -6.398 -0.264 16.590 1.00 84.81 92 GLN A O 1
ATOM 731 N N . ALA A 1 93 ? -5.674 0.588 14.643 1.00 84.38 93 ALA A N 1
ATOM 732 C CA . ALA A 1 93 ? -5.406 1.922 15.179 1.00 84.38 93 ALA A CA 1
ATOM 733 C C . ALA A 1 93 ? -6.702 2.634 15.609 1.00 84.38 93 ALA A C 1
ATOM 735 O O . ALA A 1 93 ? -6.775 3.184 16.711 1.00 84.38 93 ALA A O 1
ATOM 736 N N . MET A 1 94 ? -7.751 2.561 14.784 1.00 88.00 94 MET A N 1
ATOM 737 C CA . MET A 1 94 ? -9.062 3.132 15.105 1.00 88.00 94 MET A CA 1
ATOM 738 C C . MET A 1 94 ? -9.741 2.417 16.279 1.00 88.00 94 MET A C 1
ATOM 740 O O . MET A 1 94 ? -10.320 3.082 17.136 1.00 88.00 94 MET A O 1
ATOM 744 N N . GLN A 1 95 ? -9.633 1.088 16.371 1.00 86.00 95 GLN A N 1
ATOM 745 C CA . GLN A 1 95 ? -10.165 0.320 17.503 1.00 86.00 95 GLN A CA 1
ATOM 746 C C . GLN A 1 95 ? -9.537 0.741 18.835 1.00 86.00 95 GLN A C 1
ATOM 748 O O . GLN A 1 95 ? -10.251 0.964 19.814 1.00 86.00 95 GLN A O 1
ATOM 753 N N . ALA A 1 96 ? -8.208 0.881 18.873 1.00 82.50 96 ALA A N 1
ATOM 754 C CA . ALA A 1 96 ? -7.498 1.326 20.069 1.00 82.50 96 ALA A CA 1
ATOM 755 C C . ALA A 1 96 ? -7.947 2.735 20.497 1.00 82.50 96 ALA A C 1
ATOM 757 O O . ALA A 1 96 ? -8.228 2.966 21.674 1.00 82.50 96 ALA A O 1
ATOM 758 N N . MET A 1 97 ? -8.097 3.652 19.536 1.00 84.88 97 MET A N 1
ATOM 759 C CA . MET A 1 97 ? -8.599 5.004 19.792 1.00 84.88 97 MET A CA 1
ATOM 760 C C . MET A 1 97 ? -10.030 4.994 20.346 1.00 84.88 97 MET A C 1
ATOM 762 O O . MET A 1 97 ? -10.304 5.668 21.337 1.00 84.88 97 MET A O 1
ATOM 766 N N . GLN A 1 98 ? -10.935 4.215 19.752 1.00 84.75 98 GLN A N 1
ATOM 767 C CA . GLN A 1 98 ? -12.325 4.116 20.208 1.00 84.75 98 GLN A CA 1
ATOM 768 C C . GLN A 1 98 ? -12.431 3.548 21.623 1.00 84.75 98 GLN A C 1
ATOM 770 O O . GLN A 1 98 ? -13.213 4.056 22.426 1.00 84.75 98 GLN A O 1
ATOM 775 N N . ALA A 1 99 ? -11.627 2.534 21.957 1.00 83.88 99 ALA A N 1
ATOM 776 C CA . ALA A 1 99 ? -11.574 1.989 23.310 1.00 83.88 99 ALA A CA 1
ATOM 777 C C . ALA A 1 99 ? -11.133 3.055 24.328 1.00 83.88 99 ALA A C 1
ATOM 779 O O . ALA A 1 99 ? -11.761 3.200 25.377 1.00 83.88 99 ALA A O 1
ATOM 780 N N . MET A 1 100 ? -10.113 3.855 23.995 1.00 81.88 100 MET A N 1
ATOM 781 C CA . MET A 1 100 ? -9.665 4.967 24.840 1.00 81.88 100 MET A CA 1
ATOM 782 C C . MET A 1 100 ? -10.727 6.070 24.976 1.00 81.88 100 MET A C 1
ATOM 784 O O . MET A 1 100 ? -10.980 6.537 26.085 1.00 81.88 100 MET A O 1
ATOM 788 N N . GLN A 1 101 ? -11.384 6.464 23.881 1.00 83.94 101 GLN A N 1
ATOM 789 C CA . GLN A 1 101 ? -12.447 7.479 23.889 1.00 83.94 101 GLN A CA 1
ATOM 790 C C . GLN A 1 101 ? -13.663 7.036 24.709 1.00 83.94 101 GLN A C 1
ATOM 792 O O . GLN A 1 101 ? -14.207 7.833 25.474 1.00 83.94 101 GLN A O 1
ATOM 797 N N . ALA A 1 102 ? -14.052 5.762 24.607 1.00 82.69 102 ALA A N 1
ATOM 798 C CA . ALA A 1 102 ? -15.144 5.188 25.387 1.00 82.69 102 ALA A CA 1
ATOM 799 C C . ALA A 1 102 ? -14.843 5.215 26.894 1.00 82.69 102 ALA A C 1
ATOM 801 O O . ALA A 1 102 ? -15.711 5.584 27.683 1.00 82.69 102 ALA A O 1
ATOM 802 N N . MET A 1 103 ? -13.604 4.905 27.297 1.00 82.69 103 MET A N 1
ATOM 803 C CA . MET A 1 103 ? -13.164 5.026 28.696 1.00 82.69 103 MET A CA 1
ATOM 804 C C . MET A 1 103 ? -13.177 6.476 29.202 1.00 82.69 103 MET A C 1
ATOM 806 O O . MET A 1 103 ? -13.336 6.706 30.397 1.00 82.69 103 MET A O 1
ATOM 810 N N . GLN A 1 104 ? -13.025 7.452 28.305 1.00 86.00 104 GLN A N 1
ATOM 811 C CA . GLN A 1 104 ? -13.016 8.885 28.618 1.00 86.00 104 GLN A CA 1
ATOM 812 C C . GLN A 1 104 ? -14.385 9.564 28.431 1.00 86.00 104 GLN A C 1
ATOM 814 O O . GLN A 1 104 ? -14.492 10.774 28.624 1.00 86.00 104 GLN A O 1
ATOM 819 N N . GLY A 1 105 ? -15.432 8.820 28.051 1.00 79.81 105 GLY A N 1
ATOM 820 C CA . GLY A 1 105 ? -16.780 9.358 27.834 1.00 79.81 105 GLY A CA 1
ATOM 821 C C . GLY A 1 105 ? -16.906 10.312 26.638 1.00 79.81 105 GLY A C 1
ATOM 822 O O . GLY A 1 105 ? -17.817 11.138 26.613 1.00 79.81 105 GLY A O 1
ATOM 823 N N . GLN A 1 106 ? -15.999 10.236 25.661 1.00 77.12 106 GLN A N 1
ATOM 824 C CA . GLN A 1 106 ? -16.010 11.100 24.477 1.00 77.12 106 GLN A CA 1
ATOM 825 C C . GLN A 1 106 ? -16.910 10.534 23.371 1.00 77.12 106 GLN A C 1
ATOM 827 O O . GLN A 1 106 ? -17.016 9.320 23.189 1.00 77.12 106 GLN A O 1
ATOM 832 N N . ALA A 1 107 ? -17.543 11.421 22.599 1.00 65.62 107 ALA A N 1
ATOM 833 C CA . ALA A 1 107 ? -18.321 11.028 21.430 1.00 65.62 107 ALA A CA 1
ATOM 834 C C . ALA A 1 107 ? -17.391 10.499 20.326 1.00 65.62 107 ALA A C 1
ATOM 836 O O . ALA A 1 107 ? -16.542 11.228 19.811 1.00 65.62 107 ALA A O 1
ATOM 837 N N . ALA A 1 108 ? -17.565 9.230 19.956 1.00 64.44 108 ALA A N 1
ATOM 838 C CA . ALA A 1 108 ? -16.835 8.625 18.851 1.00 64.44 108 ALA A CA 1
ATOM 839 C C . ALA A 1 108 ? -17.408 9.101 17.508 1.00 64.44 108 ALA A C 1
ATOM 841 O O . ALA A 1 108 ? -18.606 8.970 17.249 1.00 64.44 108 ALA A O 1
ATOM 842 N N . HIS A 1 109 ? -16.541 9.612 16.634 1.00 68.81 109 HIS A N 1
ATOM 843 C CA . HIS A 1 109 ? -16.871 9.755 15.218 1.00 68.81 109 HIS A CA 1
ATOM 844 C C . HIS A 1 109 ? -16.891 8.366 14.558 1.00 68.81 109 HIS A C 1
ATOM 846 O O . HIS A 1 109 ? -16.196 7.445 14.999 1.00 68.81 109 HIS A O 1
ATOM 852 N N . GLY A 1 110 ? -17.709 8.198 13.515 1.00 78.25 110 GLY A N 1
ATOM 853 C CA . GLY A 1 110 ? -17.766 6.943 12.765 1.00 78.25 110 GLY A CA 1
ATOM 854 C C . GLY A 1 110 ? -16.406 6.644 12.117 1.00 78.25 110 GLY A C 1
ATOM 855 O O . GLY A 1 110 ? -15.901 7.514 11.409 1.00 78.25 110 GLY A O 1
ATOM 856 N N . PRO A 1 111 ? -15.805 5.462 12.349 1.00 89.44 111 PRO A N 1
ATOM 857 C CA . PRO A 1 111 ? -14.493 5.138 11.804 1.00 89.44 111 PRO A CA 1
ATOM 858 C C . PRO A 1 111 ? -14.573 5.016 10.281 1.00 89.44 111 PRO A C 1
ATOM 860 O O . PRO A 1 111 ? -15.480 4.367 9.746 1.00 89.44 111 PRO A O 1
ATOM 863 N N . ALA A 1 112 ? -13.616 5.621 9.586 1.00 91.69 112 ALA A N 1
ATOM 864 C CA . ALA A 1 112 ? -13.558 5.605 8.134 1.00 91.69 112 ALA A CA 1
ATOM 865 C C . ALA A 1 112 ? -12.136 5.350 7.631 1.00 91.69 112 ALA A C 1
ATOM 867 O O . ALA A 1 112 ? -11.153 5.797 8.223 1.00 91.69 112 ALA A O 1
ATOM 868 N N . ILE A 1 113 ? -12.055 4.635 6.512 1.00 93.19 113 ILE A N 1
ATOM 869 C CA . ILE A 1 113 ? -10.839 4.432 5.733 1.00 93.19 113 ILE A CA 1
ATOM 870 C C . ILE A 1 113 ? -11.116 4.919 4.316 1.00 93.19 113 ILE A C 1
ATOM 872 O O . ILE A 1 113 ? -12.120 4.542 3.711 1.00 93.19 113 ILE A O 1
ATOM 876 N N . THR A 1 114 ? -10.197 5.700 3.767 1.00 93.50 114 THR A N 1
ATOM 877 C CA . THR A 1 114 ? -10.228 6.141 2.376 1.00 93.50 114 THR A CA 1
ATOM 878 C C . THR A 1 114 ? -9.040 5.543 1.641 1.00 93.50 114 THR A C 1
ATOM 880 O O . THR A 1 114 ? -7.890 5.816 1.981 1.00 93.50 114 THR A O 1
ATOM 883 N N . LEU A 1 115 ? -9.324 4.739 0.618 1.00 93.25 115 LEU A N 1
ATOM 884 C CA . LEU A 1 115 ? -8.341 4.270 -0.351 1.00 93.25 115 LEU A CA 1
ATOM 885 C C . LEU A 1 115 ? -8.429 5.143 -1.593 1.00 93.25 115 LEU A C 1
ATOM 887 O O . LEU A 1 115 ? -9.457 5.140 -2.273 1.00 93.25 115 LEU A O 1
ATOM 891 N N . ARG A 1 116 ? -7.358 5.868 -1.907 1.00 92.19 116 ARG A N 1
ATOM 892 C CA . ARG A 1 116 ? -7.252 6.635 -3.149 1.00 92.19 116 ARG A CA 1
ATOM 893 C C . ARG A 1 116 ? -6.201 6.021 -4.060 1.00 92.19 116 ARG A C 1
ATOM 895 O O . ARG A 1 116 ? -5.132 5.645 -3.598 1.00 92.19 116 ARG A O 1
ATOM 902 N N . CYS A 1 117 ? -6.503 5.955 -5.348 1.00 92.19 117 CYS A N 1
ATOM 903 C CA . CYS A 1 117 ? -5.564 5.622 -6.409 1.00 92.19 117 CYS A CA 1
ATOM 904 C C . CYS A 1 117 ? -5.597 6.754 -7.433 1.00 92.19 117 CYS A C 1
ATOM 906 O O . CYS A 1 117 ? -6.640 6.995 -8.044 1.00 92.19 117 CYS A O 1
ATOM 908 N N . GLN A 1 118 ? -4.480 7.455 -7.596 1.00 90.38 118 GLN A N 1
ATOM 909 C CA . GLN A 1 118 ? -4.377 8.603 -8.490 1.00 90.38 118 GLN A CA 1
ATOM 910 C C . GLN A 1 118 ? -3.069 8.564 -9.274 1.00 90.38 118 GLN A C 1
ATOM 912 O O . GLN A 1 118 ? -2.016 8.210 -8.744 1.00 90.38 118 GLN A O 1
ATOM 917 N N . ARG A 1 119 ? -3.131 8.948 -10.548 1.00 87.38 119 ARG A N 1
ATOM 918 C CA . ARG A 1 119 ? -1.940 9.140 -11.375 1.00 87.38 119 ARG A CA 1
ATOM 919 C C . ARG A 1 119 ? -1.313 10.494 -11.045 1.00 87.38 119 ARG A C 1
ATOM 921 O O . ARG A 1 119 ? -1.967 11.526 -11.181 1.00 87.38 119 ARG A O 1
ATOM 928 N N . MET A 1 120 ? -0.038 10.486 -10.678 1.00 82.50 120 MET A N 1
ATOM 929 C CA . MET A 1 120 ? 0.793 11.675 -10.502 1.00 82.50 120 MET A CA 1
ATOM 930 C C . MET A 1 120 ? 1.992 11.572 -11.445 1.00 82.50 120 MET A C 1
ATOM 932 O O . MET A 1 120 ? 2.937 10.835 -11.188 1.00 82.50 120 MET A O 1
ATOM 936 N N . GLU A 1 121 ? 1.936 12.287 -12.569 1.00 81.81 121 GLU A N 1
ATOM 937 C CA . GLU A 1 121 ? 2.954 12.222 -13.629 1.00 81.81 121 GLU A CA 1
ATOM 938 C C . GLU A 1 121 ? 3.207 10.780 -14.135 1.00 81.81 121 GLU A C 1
ATOM 940 O O . GLU A 1 121 ? 2.347 10.200 -14.807 1.00 81.81 121 GLU A O 1
ATOM 945 N N . GLN A 1 122 ? 4.385 10.216 -13.836 1.00 79.81 122 GLN A N 1
ATOM 946 C CA . GLN A 1 122 ? 4.821 8.857 -14.189 1.00 79.81 122 GLN A CA 1
ATOM 947 C C . GLN A 1 122 ? 4.658 7.853 -13.038 1.00 79.81 122 GLN A C 1
ATOM 949 O O . GLN A 1 122 ? 5.126 6.717 -13.134 1.00 79.81 122 GLN A O 1
ATOM 954 N N . LEU A 1 123 ? 4.001 8.258 -11.953 1.00 83.12 123 LEU A N 1
ATOM 955 C CA . LEU A 1 123 ? 3.743 7.437 -10.781 1.00 83.12 123 LEU A CA 1
ATOM 956 C C . LEU A 1 123 ? 2.241 7.211 -10.610 1.00 83.12 123 LEU A C 1
ATOM 958 O O . LEU A 1 123 ? 1.406 8.061 -10.932 1.00 83.12 123 LEU A O 1
ATOM 962 N N . LEU A 1 124 ? 1.903 6.045 -10.083 1.00 88.12 124 LEU A N 1
ATOM 963 C CA . LEU A 1 124 ? 0.597 5.746 -9.536 1.00 88.12 124 LEU A CA 1
ATOM 964 C C . LEU A 1 124 ? 0.707 5.808 -8.018 1.00 88.12 124 LEU A C 1
ATOM 966 O O . LEU A 1 124 ? 1.360 4.964 -7.406 1.00 88.12 124 LEU A O 1
ATOM 970 N N . THR A 1 125 ? 0.068 6.806 -7.423 1.00 89.94 125 THR A N 1
ATOM 971 C CA . THR A 1 125 ? 0.039 6.989 -5.976 1.00 89.94 125 THR A CA 1
ATOM 972 C C . THR A 1 125 ? -1.198 6.305 -5.413 1.00 89.94 125 THR A C 1
ATOM 974 O O . THR A 1 125 ? -2.334 6.674 -5.727 1.00 89.94 125 THR A O 1
ATOM 977 N N . ILE A 1 126 ? -0.972 5.320 -4.550 1.00 91.62 126 ILE A N 1
ATOM 978 C CA . ILE A 1 126 ? -1.989 4.687 -3.720 1.00 91.62 126 ILE A CA 1
ATOM 979 C C . ILE A 1 126 ? -1.868 5.249 -2.308 1.00 91.62 126 ILE A C 1
ATOM 981 O O . ILE A 1 126 ? -0.800 5.188 -1.702 1.00 91.62 126 ILE A O 1
ATOM 985 N N . SER A 1 127 ? -2.959 5.770 -1.757 1.00 91.56 127 SER A N 1
ATOM 986 C CA . SER A 1 127 ? -3.006 6.205 -0.365 1.00 91.56 127 SER A CA 1
ATOM 987 C C . SER A 1 127 ? -4.086 5.478 0.421 1.00 91.56 127 SER A C 1
ATOM 989 O O . SER A 1 127 ? -5.185 5.229 -0.075 1.00 91.56 127 SER A O 1
ATOM 991 N N . VAL A 1 128 ? -3.747 5.128 1.659 1.00 92.25 128 VAL A N 1
ATOM 992 C CA . VAL A 1 128 ? -4.642 4.556 2.664 1.00 92.25 128 VAL A CA 1
ATOM 993 C C . VAL A 1 128 ? -4.695 5.546 3.817 1.00 92.25 128 VAL A C 1
ATOM 995 O O . VAL A 1 128 ? -3.739 5.647 4.583 1.00 92.25 128 VAL A O 1
ATOM 998 N N . ALA A 1 129 ? -5.781 6.306 3.905 1.00 92.12 129 ALA A N 1
ATOM 999 C CA . ALA A 1 129 ? -6.024 7.247 4.992 1.00 92.12 129 ALA A CA 1
ATOM 1000 C C . ALA A 1 129 ? -7.041 6.661 5.970 1.00 92.12 129 ALA A C 1
ATOM 1002 O O . ALA A 1 129 ? -8.055 6.110 5.544 1.00 92.12 129 ALA A O 1
ATOM 1003 N N . ASP A 1 130 ? -6.783 6.790 7.265 1.00 90.94 130 ASP A N 1
ATOM 1004 C CA . ASP A 1 130 ? -7.667 6.346 8.336 1.00 90.94 130 ASP A CA 1
ATOM 1005 C C . ASP A 1 130 ? -8.036 7.500 9.266 1.00 90.94 130 ASP A C 1
ATOM 1007 O O . ASP A 1 130 ? -7.299 8.475 9.401 1.00 90.94 130 ASP A O 1
ATOM 1011 N N . SER A 1 131 ? -9.190 7.386 9.921 1.00 88.44 131 SER A N 1
ATOM 1012 C CA . SER A 1 131 ? -9.646 8.353 10.924 1.00 88.44 131 SER A CA 1
ATOM 1013 C C . SER A 1 131 ? -9.161 8.013 12.343 1.00 88.44 131 SER A C 1
ATOM 1015 O O . SER A 1 131 ? -9.892 8.212 13.317 1.00 88.44 131 SER A O 1
ATOM 1017 N N . GLY A 1 132 ? -8.003 7.364 12.466 1.00 85.69 132 GLY A N 1
ATOM 1018 C CA . GLY A 1 132 ? -7.391 6.965 13.727 1.00 85.69 132 GLY A CA 1
ATOM 1019 C C . GLY A 1 132 ? -6.530 8.070 14.351 1.00 85.69 132 GLY A C 1
ATOM 1020 O O . GLY A 1 132 ? -6.569 9.225 13.930 1.00 85.69 132 GLY A O 1
ATOM 1021 N N . PRO A 1 133 ? -5.713 7.734 15.363 1.00 81.19 133 PRO A N 1
ATOM 1022 C CA . PRO A 1 133 ? -4.974 8.719 16.159 1.00 81.19 133 PRO A CA 1
ATOM 1023 C C . PRO A 1 133 ? -3.787 9.363 15.418 1.00 81.19 133 PRO A C 1
ATOM 1025 O O . PRO A 1 133 ? -3.153 10.273 15.950 1.00 81.19 133 PRO A O 1
ATOM 1028 N N . GLY A 1 134 ? -3.467 8.891 14.209 1.00 84.31 134 GLY A N 1
ATOM 1029 C CA . GLY A 1 134 ? -2.248 9.259 13.496 1.00 84.31 134 GLY A CA 1
ATOM 1030 C C . GLY A 1 134 ? -0.983 8.674 14.131 1.00 84.31 134 GLY A C 1
ATOM 1031 O O . GLY A 1 134 ? -1.029 7.865 15.060 1.00 84.31 134 GLY A O 1
ATOM 1032 N N . ILE A 1 135 ? 0.168 9.068 13.589 1.00 83.38 135 ILE A N 1
ATOM 1033 C CA . ILE A 1 135 ? 1.494 8.587 13.987 1.00 83.38 135 ILE A CA 1
ATOM 1034 C C . ILE A 1 135 ? 2.289 9.737 14.619 1.00 83.38 135 ILE A C 1
ATOM 1036 O O . ILE A 1 135 ? 2.449 10.784 13.978 1.00 83.38 135 ILE A O 1
ATOM 1040 N N . PRO A 1 136 ? 2.810 9.576 15.848 1.00 84.00 136 PRO A N 1
ATOM 1041 C CA . PRO A 1 136 ? 3.654 10.586 16.477 1.00 84.00 136 PRO A CA 1
ATOM 1042 C C . PRO A 1 136 ? 4.879 10.924 15.608 1.00 84.00 136 PRO A C 1
ATOM 1044 O O . PRO A 1 136 ? 5.464 10.007 15.023 1.00 84.00 136 PRO A O 1
ATOM 1047 N N . PRO A 1 137 ? 5.283 12.205 15.493 1.00 80.81 137 PRO A N 1
ATOM 1048 C CA . PRO A 1 137 ? 6.412 12.620 14.654 1.00 80.81 137 PRO A CA 1
ATOM 1049 C C . PRO A 1 137 ? 7.689 11.806 14.890 1.00 80.81 137 PRO A C 1
ATOM 1051 O O . PRO A 1 137 ? 8.327 11.376 13.933 1.00 80.81 137 PRO A O 1
ATOM 1054 N N . GLU A 1 138 ? 8.006 11.523 16.152 1.00 82.31 138 GLU A N 1
ATOM 1055 C CA . GLU A 1 138 ? 9.176 10.766 16.594 1.00 82.31 138 GLU A CA 1
ATOM 1056 C C . GLU A 1 138 ? 9.174 9.291 16.158 1.00 82.31 138 GLU A C 1
ATOM 1058 O O . GLU A 1 138 ? 10.220 8.648 16.160 1.00 82.31 138 GLU A O 1
ATOM 1063 N N . GLN A 1 139 ? 8.022 8.747 15.755 1.00 81.88 139 GLN A N 1
ATOM 1064 C CA . GLN A 1 139 ? 7.896 7.352 15.326 1.00 81.88 139 GLN A CA 1
ATOM 1065 C C . GLN A 1 139 ? 7.937 7.190 13.803 1.00 81.88 139 GLN A C 1
ATOM 1067 O O . GLN A 1 139 ? 8.168 6.079 13.334 1.00 81.88 139 GLN A O 1
ATOM 1072 N N . ARG A 1 140 ? 7.741 8.261 13.019 1.00 79.75 140 ARG A N 1
ATOM 1073 C CA . ARG A 1 140 ? 7.510 8.189 11.559 1.00 79.75 140 ARG A CA 1
ATOM 1074 C C . ARG A 1 140 ? 8.591 7.444 10.781 1.00 79.75 140 ARG A C 1
ATOM 1076 O O . ARG A 1 140 ? 8.267 6.704 9.861 1.00 79.75 140 ARG A O 1
ATOM 1083 N N . GLU A 1 141 ? 9.856 7.615 11.147 1.00 76.19 141 GLU A N 1
ATOM 1084 C CA . GLU A 1 141 ? 10.961 6.907 10.489 1.00 76.19 141 GLU A CA 1
ATOM 1085 C C . GLU A 1 141 ? 11.076 5.454 10.968 1.00 76.19 141 GLU A C 1
ATOM 1087 O O . GLU A 1 141 ? 11.369 4.550 10.184 1.00 76.19 141 GLU A O 1
ATOM 1092 N N . GLN A 1 142 ? 10.784 5.212 12.248 1.00 83.38 142 GLN A N 1
ATOM 1093 C CA . GLN A 1 142 ? 10.929 3.905 12.886 1.00 83.38 142 GLN A CA 1
ATOM 1094 C C . GLN A 1 142 ? 9.790 2.939 12.552 1.00 83.38 142 GLN A C 1
ATOM 1096 O O . GLN A 1 142 ? 9.997 1.732 12.642 1.00 83.38 142 GLN A O 1
ATOM 1101 N N . ILE A 1 143 ? 8.614 3.417 12.120 1.00 84.19 143 ILE A N 1
ATOM 1102 C CA . ILE A 1 143 ? 7.456 2.538 11.868 1.00 84.19 143 ILE A CA 1
ATOM 1103 C C . ILE A 1 143 ? 7.698 1.471 10.793 1.00 84.19 143 ILE A C 1
ATOM 1105 O O . ILE A 1 143 ? 6.965 0.486 10.724 1.00 84.19 143 ILE A O 1
ATOM 1109 N N . PHE A 1 144 ? 8.704 1.673 9.942 1.00 82.69 144 PHE A N 1
ATOM 1110 C CA . PHE A 1 144 ? 9.098 0.729 8.899 1.00 82.69 144 PHE A CA 1
ATOM 1111 C C . PHE A 1 144 ? 10.236 -0.205 9.323 1.00 82.69 144 PHE A C 1
ATOM 1113 O O . PHE A 1 144 ? 10.578 -1.127 8.575 1.00 82.69 144 PHE A O 1
ATOM 1120 N N . ALA A 1 145 ? 10.832 0.020 10.497 1.00 80.00 145 ALA A N 1
ATOM 1121 C CA . ALA A 1 145 ? 11.874 -0.839 11.029 1.00 80.00 145 ALA A CA 1
ATOM 1122 C C . ALA A 1 145 ? 11.292 -2.220 11.384 1.00 80.00 145 ALA A C 1
ATOM 1124 O O . ALA A 1 145 ? 10.184 -2.307 11.926 1.00 80.00 145 ALA A O 1
ATOM 1125 N N . PRO A 1 146 ? 12.017 -3.316 11.104 1.00 76.44 146 PRO A N 1
ATOM 1126 C CA . PRO A 1 146 ? 11.597 -4.645 11.525 1.00 76.44 146 PRO A CA 1
ATOM 1127 C C . PRO A 1 146 ? 11.363 -4.700 13.038 1.00 76.44 146 PRO A C 1
ATOM 1129 O O . PRO A 1 146 ? 12.158 -4.168 13.811 1.00 76.44 146 PRO A O 1
ATOM 1132 N N . PHE A 1 147 ? 10.293 -5.379 13.454 1.00 76.44 147 PHE A N 1
ATOM 1133 C CA . PHE A 1 147 ? 9.895 -5.573 14.856 1.00 76.44 147 PHE A CA 1
ATOM 1134 C C . PHE A 1 147 ? 9.455 -4.309 15.606 1.00 76.44 147 PHE A C 1
ATOM 1136 O O . PHE A 1 147 ? 9.089 -4.399 16.779 1.00 76.44 147 PHE A O 1
ATOM 1143 N N . PHE A 1 148 ? 9.403 -3.147 14.950 1.00 77.94 148 PHE A N 1
ATOM 1144 C CA . PHE A 1 148 ? 8.832 -1.952 15.557 1.00 77.94 148 PHE A CA 1
ATOM 1145 C C . PHE A 1 148 ? 7.307 -2.072 15.647 1.00 77.94 148 PHE A C 1
ATOM 1147 O O . PHE A 1 148 ? 6.606 -2.268 14.652 1.00 77.94 148 PHE A O 1
ATOM 1154 N N . THR A 1 149 ? 6.770 -1.951 16.857 1.00 77.88 149 THR A N 1
ATOM 1155 C CA . THR A 1 149 ? 5.335 -2.046 17.125 1.00 77.88 149 THR A CA 1
ATOM 1156 C C . THR A 1 149 ? 4.980 -1.263 18.378 1.00 77.88 149 THR A C 1
ATOM 1158 O O . THR A 1 149 ? 5.652 -1.354 19.399 1.00 77.88 149 THR A O 1
ATOM 1161 N N . THR A 1 150 ? 3.884 -0.517 18.319 1.00 73.19 150 THR A N 1
ATOM 1162 C CA . THR A 1 150 ? 3.253 0.104 19.493 1.00 73.19 150 THR A CA 1
ATOM 1163 C C . THR A 1 150 ? 2.107 -0.748 20.043 1.00 73.19 150 THR A C 1
ATOM 1165 O O . THR A 1 150 ? 1.465 -0.382 21.025 1.00 73.19 150 THR A O 1
ATOM 1168 N N . LYS A 1 151 ? 1.829 -1.893 19.405 1.00 69.81 151 LYS A N 1
ATOM 1169 C CA . LYS A 1 151 ? 0.700 -2.774 19.715 1.00 69.81 151 LYS A CA 1
ATOM 1170 C C . LYS A 1 151 ? 1.162 -3.906 20.644 1.00 69.81 151 LYS A C 1
ATOM 1172 O O . LYS A 1 151 ? 2.130 -4.576 20.278 1.00 69.81 151 LYS A O 1
ATOM 1177 N N . PRO A 1 152 ? 0.454 -4.185 21.759 1.00 62.97 152 PRO A N 1
ATOM 1178 C CA . PRO A 1 152 ? 0.845 -5.203 22.745 1.00 62.97 152 PRO A CA 1
ATOM 1179 C C . PRO A 1 152 ? 1.078 -6.601 22.152 1.00 62.97 152 PRO A C 1
ATOM 1181 O O . PRO A 1 152 ? 2.021 -7.281 22.537 1.00 62.97 152 PRO A O 1
ATOM 1184 N N . ASP A 1 153 ? 0.256 -6.998 21.175 1.00 67.12 153 ASP A N 1
ATOM 1185 C CA . ASP A 1 153 ? 0.319 -8.307 20.505 1.00 67.12 153 ASP A CA 1
ATOM 1186 C C . ASP A 1 153 ? 0.854 -8.238 19.061 1.00 67.12 153 ASP A C 1
ATOM 1188 O O . ASP A 1 153 ? 0.765 -9.208 18.298 1.00 67.12 153 ASP A O 1
ATOM 1192 N N . GLY A 1 154 ? 1.362 -7.077 18.639 1.00 67.62 154 GLY A N 1
ATOM 1193 C CA . GLY A 1 154 ? 1.856 -6.866 17.281 1.00 67.62 154 GLY A CA 1
ATOM 1194 C C . GLY A 1 154 ? 3.305 -7.316 17.136 1.00 67.62 154 GLY A C 1
ATOM 1195 O O . GLY A 1 154 ? 4.156 -6.878 17.890 1.00 67.62 154 GLY A O 1
ATOM 1196 N N . LEU A 1 155 ? 3.617 -8.126 16.121 1.00 68.25 155 LEU A N 1
ATOM 1197 C CA . LEU A 1 155 ? 4.999 -8.549 15.830 1.00 68.25 155 LEU A CA 1
ATOM 1198 C C . LEU A 1 155 ? 5.875 -7.442 15.208 1.00 68.25 155 LEU A C 1
ATOM 1200 O O . LEU A 1 155 ? 7.068 -7.649 15.031 1.00 68.25 155 LEU A O 1
ATOM 1204 N N . GLY A 1 156 ? 5.288 -6.312 14.798 1.00 73.12 156 GLY A N 1
ATOM 1205 C CA . GLY A 1 156 ? 6.025 -5.196 14.186 1.00 73.12 156 GLY A CA 1
ATOM 1206 C C . GLY A 1 156 ? 6.589 -5.460 12.787 1.00 73.12 156 GLY A C 1
ATOM 1207 O O . GLY A 1 156 ? 7.545 -4.824 12.366 1.00 73.12 156 GLY A O 1
ATOM 1208 N N . LEU A 1 157 ? 6.020 -6.421 12.054 1.00 77.12 157 LEU A N 1
ATOM 1209 C CA . LEU A 1 157 ? 6.488 -6.784 10.709 1.00 77.12 157 LEU A CA 1
ATOM 1210 C C . LEU A 1 157 ? 5.617 -6.225 9.577 1.00 77.12 157 LEU A C 1
ATOM 1212 O O . LEU A 1 157 ? 6.035 -6.239 8.428 1.00 77.12 157 LEU A O 1
ATOM 1216 N N . GLY A 1 158 ? 4.407 -5.741 9.875 1.00 78.56 158 GLY A N 1
ATOM 1217 C CA . GLY A 1 158 ? 3.415 -5.385 8.853 1.00 78.56 158 GLY A CA 1
ATOM 1218 C C . GLY A 1 158 ? 3.901 -4.309 7.880 1.00 78.56 158 GLY A C 1
ATOM 1219 O O . GLY A 1 158 ? 3.971 -4.558 6.682 1.00 78.56 158 GLY A O 1
ATOM 1220 N N . LEU A 1 159 ? 4.267 -3.131 8.395 1.00 84.94 159 LEU A N 1
ATOM 1221 C CA . LEU A 1 159 ? 4.722 -2.009 7.564 1.00 84.94 159 LEU A CA 1
ATOM 1222 C C . LEU A 1 159 ? 6.098 -2.250 6.938 1.00 84.94 159 LEU A C 1
ATOM 1224 O O . LEU A 1 159 ? 6.329 -1.812 5.816 1.00 84.94 159 LEU A O 1
ATOM 1228 N N . ASN A 1 160 ? 6.977 -2.991 7.617 1.00 83.31 160 ASN A N 1
ATOM 1229 C CA . ASN A 1 160 ? 8.254 -3.409 7.046 1.00 83.31 160 ASN A CA 1
ATOM 1230 C C . ASN A 1 160 ? 8.050 -4.290 5.800 1.00 83.31 160 ASN A C 1
ATOM 1232 O O . ASN A 1 160 ? 8.591 -3.980 4.744 1.00 83.31 160 ASN A O 1
ATOM 1236 N N . ILE A 1 161 ? 7.190 -5.315 5.888 1.00 80.06 161 ILE A N 1
ATOM 1237 C CA . ILE A 1 161 ? 6.824 -6.166 4.743 1.00 80.06 161 ILE A CA 1
ATOM 1238 C C . ILE A 1 161 ? 6.207 -5.323 3.626 1.00 80.06 161 ILE A C 1
ATOM 1240 O O . ILE A 1 161 ? 6.547 -5.512 2.460 1.00 80.06 161 ILE A O 1
ATOM 1244 N N . CYS A 1 162 ? 5.320 -4.386 3.970 1.00 84.81 162 CYS A N 1
ATOM 1245 C CA . CYS A 1 162 ? 4.723 -3.494 2.985 1.00 84.81 162 CYS A CA 1
ATOM 1246 C C . CYS A 1 162 ? 5.795 -2.686 2.239 1.00 84.81 162 CYS A C 1
ATOM 1248 O O . CYS A 1 162 ? 5.792 -2.682 1.010 1.00 84.81 162 CYS A O 1
ATOM 1250 N N . ARG A 1 163 ? 6.742 -2.068 2.958 1.00 83.88 163 ARG A N 1
ATOM 1251 C CA . ARG A 1 163 ? 7.859 -1.329 2.356 1.00 83.88 163 ARG A CA 1
ATOM 1252 C C . ARG A 1 163 ? 8.700 -2.228 1.448 1.00 83.88 163 ARG A C 1
ATOM 1254 O O . ARG A 1 163 ? 8.886 -1.878 0.291 1.00 83.88 163 ARG A O 1
ATOM 1261 N N . THR A 1 164 ? 9.124 -3.401 1.921 1.00 81.19 164 THR A N 1
ATOM 1262 C CA . THR A 1 164 ? 9.933 -4.339 1.124 1.00 81.19 164 THR A CA 1
ATOM 1263 C C . THR A 1 164 ? 9.226 -4.774 -0.158 1.00 81.19 164 THR A C 1
ATOM 1265 O O . THR A 1 164 ? 9.855 -4.842 -1.211 1.00 81.19 164 THR A O 1
ATOM 1268 N N . ILE A 1 165 ? 7.918 -5.051 -0.100 1.00 81.38 165 ILE A N 1
ATOM 1269 C CA . ILE A 1 165 ? 7.143 -5.399 -1.296 1.00 81.38 165 ILE A CA 1
ATOM 1270 C C . ILE A 1 165 ? 7.127 -4.222 -2.272 1.00 81.38 165 ILE A C 1
ATOM 1272 O O . ILE A 1 165 ? 7.412 -4.418 -3.448 1.00 81.38 165 ILE A O 1
ATOM 1276 N N . ILE A 1 166 ? 6.819 -3.012 -1.808 1.00 85.44 166 ILE A N 1
ATOM 1277 C CA . ILE A 1 166 ? 6.738 -1.830 -2.675 1.00 85.44 166 ILE A CA 1
ATOM 1278 C C . ILE A 1 166 ? 8.090 -1.476 -3.296 1.00 85.44 166 ILE A C 1
ATOM 1280 O O . ILE A 1 166 ? 8.152 -1.209 -4.494 1.00 85.44 166 ILE A O 1
ATOM 1284 N N . GLU A 1 167 ? 9.175 -1.549 -2.531 1.00 81.31 167 GLU A N 1
ATOM 1285 C CA . GLU A 1 167 ? 10.534 -1.350 -3.043 1.00 81.31 167 GLU A CA 1
ATOM 1286 C C . GLU A 1 167 ? 10.893 -2.408 -4.097 1.00 81.31 167 GLU A C 1
ATOM 1288 O O . GLU A 1 167 ? 11.424 -2.070 -5.154 1.00 81.31 167 GLU A O 1
ATOM 1293 N N . ALA A 1 168 ? 10.510 -3.674 -3.889 1.00 77.38 168 ALA A N 1
ATOM 1294 C CA . ALA A 1 168 ? 10.663 -4.725 -4.899 1.00 77.38 168 ALA A CA 1
ATOM 1295 C C . ALA A 1 168 ? 9.813 -4.483 -6.165 1.00 77.38 168 ALA A C 1
ATOM 1297 O O . ALA A 1 168 ? 10.090 -5.060 -7.215 1.00 77.38 168 ALA A O 1
ATOM 1298 N N . HIS A 1 169 ? 8.790 -3.628 -6.099 1.00 80.50 169 HIS A N 1
ATOM 1299 C CA . HIS A 1 169 ? 8.003 -3.170 -7.250 1.00 80.50 169 HIS A CA 1
ATOM 1300 C C . HIS A 1 169 ? 8.542 -1.863 -7.862 1.00 80.50 169 HIS A C 1
ATOM 1302 O O . HIS A 1 169 ? 7.892 -1.265 -8.717 1.00 80.50 169 HIS A O 1
ATOM 1308 N N . GLY A 1 170 ? 9.731 -1.413 -7.444 1.00 75.31 170 GLY A N 1
ATOM 1309 C CA . GLY A 1 170 ? 10.353 -0.173 -7.913 1.00 75.31 170 GLY A CA 1
ATOM 1310 C C . GLY A 1 170 ? 9.693 1.092 -7.364 1.00 75.31 170 GLY A C 1
ATOM 1311 O O . GLY A 1 170 ? 9.926 2.179 -7.890 1.00 75.31 170 GLY A O 1
ATOM 1312 N N . GLY A 1 171 ? 8.848 0.947 -6.343 1.00 83.62 171 GLY A N 1
ATOM 1313 C CA . GLY A 1 171 ? 8.110 2.031 -5.720 1.00 83.62 171 GLY A CA 1
ATOM 1314 C C . GLY A 1 171 ? 8.777 2.609 -4.476 1.00 83.62 171 GLY A C 1
ATOM 1315 O O . GLY A 1 171 ? 9.872 2.211 -4.075 1.00 83.62 171 GLY A O 1
ATOM 1316 N N . ALA A 1 172 ? 8.073 3.537 -3.836 1.00 85.00 172 ALA A N 1
ATOM 1317 C CA . ALA A 1 172 ? 8.439 4.108 -2.544 1.00 85.00 172 ALA A CA 1
ATOM 1318 C C . ALA A 1 172 ? 7.222 4.160 -1.614 1.00 85.00 172 ALA A C 1
ATOM 1320 O O . ALA A 1 172 ? 6.082 4.235 -2.068 1.00 85.00 172 ALA A O 1
ATOM 1321 N N . MET A 1 173 ? 7.466 4.119 -0.304 1.00 83.75 173 MET A N 1
ATOM 1322 C CA . MET A 1 173 ? 6.415 4.191 0.710 1.00 83.75 173 MET A CA 1
ATOM 1323 C C . MET A 1 173 ? 6.715 5.300 1.708 1.00 83.75 173 MET A C 1
ATOM 1325 O O . MET A 1 173 ? 7.794 5.336 2.306 1.00 83.75 173 MET A O 1
ATOM 1329 N N . THR A 1 174 ? 5.738 6.172 1.915 1.00 86.12 174 THR A N 1
ATOM 1330 C CA . THR A 1 174 ? 5.800 7.297 2.846 1.00 86.12 174 THR A CA 1
ATOM 1331 C C . THR A 1 174 ? 4.594 7.280 3.775 1.00 86.12 174 THR A C 1
ATOM 1333 O O . THR A 1 174 ? 3.633 6.526 3.597 1.00 86.12 174 THR A O 1
ATOM 1336 N N . VAL A 1 175 ? 4.672 8.077 4.833 1.00 84.50 175 VAL A N 1
ATOM 1337 C CA . VAL A 1 175 ? 3.637 8.140 5.856 1.00 84.50 175 VAL A CA 1
ATOM 1338 C C . VAL A 1 175 ? 3.514 9.560 6.378 1.00 84.50 175 VAL A C 1
ATOM 1340 O O . VAL A 1 175 ? 4.508 10.195 6.730 1.00 84.50 175 VAL A O 1
ATOM 1343 N N . GLU A 1 176 ? 2.288 10.058 6.443 1.00 82.81 176 GLU A N 1
ATOM 1344 C CA . GLU A 1 176 ? 1.987 11.413 6.887 1.00 82.81 176 GLU A CA 1
ATOM 1345 C C . GLU A 1 176 ? 0.689 11.424 7.693 1.00 82.81 176 GLU A C 1
ATOM 1347 O O . GLU A 1 176 ? -0.203 10.612 7.471 1.00 82.81 176 GLU A O 1
ATOM 1352 N N . ASN A 1 177 ? 0.556 12.354 8.640 1.00 81.44 177 ASN A N 1
ATOM 1353 C CA . ASN A 1 177 ? -0.734 12.576 9.293 1.00 81.44 177 ASN A CA 1
ATOM 1354 C C . ASN A 1 177 ? -1.536 13.602 8.496 1.00 81.44 177 ASN A C 1
ATOM 1356 O O . ASN A 1 177 ? -1.002 14.633 8.093 1.00 81.44 177 ASN A O 1
ATOM 1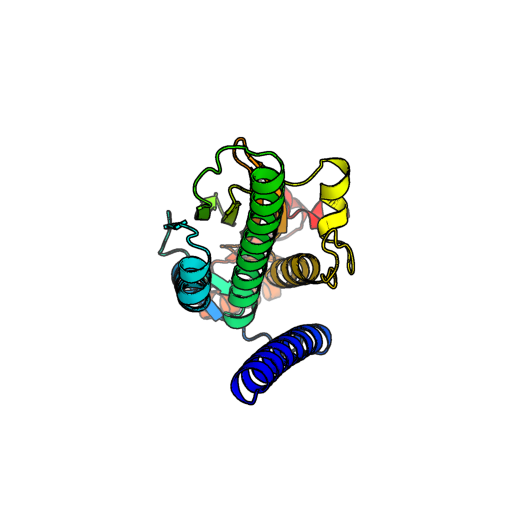360 N N . GLN A 1 178 ? -2.830 13.357 8.354 1.00 77.81 178 GLN A N 1
ATOM 1361 C CA . GLN A 1 178 ? -3.816 14.308 7.863 1.00 77.81 178 GLN A CA 1
ATOM 1362 C C . GLN A 1 178 ? -4.622 14.892 9.029 1.00 77.81 178 GLN A C 1
ATOM 1364 O O . GLN A 1 178 ? -4.593 14.385 10.150 1.00 77.81 178 GLN A O 1
ATOM 1369 N N . ALA A 1 179 ? -5.383 15.957 8.760 1.00 65.50 179 ALA A N 1
ATOM 1370 C CA . ALA A 1 179 ? -6.168 16.676 9.768 1.00 65.50 179 ALA A CA 1
ATOM 1371 C C . ALA A 1 179 ? -7.189 15.802 10.535 1.00 65.50 179 ALA A C 1
ATOM 1373 O O . ALA A 1 179 ? -7.660 16.217 11.590 1.00 65.50 179 ALA A O 1
ATOM 1374 N N . GLY A 1 180 ? -7.523 14.610 10.022 1.00 63.00 180 GLY A N 1
ATOM 1375 C CA . GLY A 1 180 ? -8.457 13.661 10.635 1.00 63.00 180 GLY A CA 1
ATOM 1376 C C . GLY A 1 180 ? -7.866 12.304 11.036 1.00 63.00 180 GLY A C 1
ATOM 1377 O O . GLY A 1 180 ? -8.640 11.465 11.485 1.00 63.00 180 GLY A O 1
ATOM 1378 N N . GLY A 1 181 ? -6.556 12.072 10.869 1.00 70.19 181 GLY A N 1
ATOM 1379 C CA . GLY A 1 181 ? -5.906 10.797 11.208 1.00 70.19 181 GLY A CA 1
ATOM 1380 C C . GLY A 1 181 ? -4.683 10.460 10.346 1.00 70.19 181 GLY A C 1
ATOM 1381 O O . GLY A 1 181 ? -4.154 11.322 9.645 1.00 70.19 181 GLY A O 1
ATOM 1382 N N . GLY A 1 182 ? -4.170 9.232 10.442 1.00 73.75 182 GLY A N 1
ATOM 1383 C CA . GLY A 1 182 ? -2.961 8.803 9.729 1.00 73.75 182 GLY A CA 1
ATOM 1384 C C . GLY A 1 182 ? -3.209 8.529 8.243 1.00 73.75 182 GLY A C 1
ATOM 1385 O O . GLY A 1 182 ? -4.309 8.160 7.841 1.00 73.75 182 GLY A O 1
ATOM 1386 N N . ALA A 1 183 ? -2.182 8.695 7.414 1.00 72.56 183 ALA A N 1
ATOM 1387 C CA . ALA A 1 183 ? -2.194 8.291 6.016 1.00 72.56 183 ALA A CA 1
ATOM 1388 C C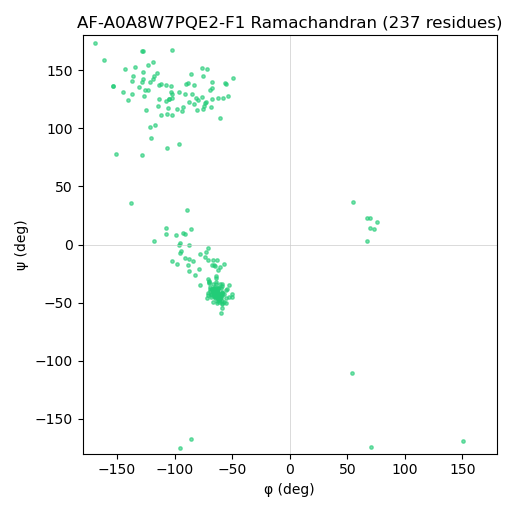 . ALA A 1 183 ? -0.877 7.607 5.639 1.00 72.56 183 ALA A C 1
ATOM 1390 O O . ALA A 1 183 ? 0.210 8.137 5.865 1.00 72.56 183 ALA A O 1
ATOM 1391 N N . VAL A 1 184 ? -0.976 6.430 5.027 1.00 76.31 184 VAL A N 1
ATOM 1392 C CA . VAL A 1 184 ? 0.156 5.763 4.374 1.00 76.31 184 VAL A CA 1
ATOM 1393 C C . VAL A 1 184 ? 0.016 5.960 2.875 1.00 76.31 184 VAL A C 1
ATOM 1395 O O . VAL A 1 184 ? -1.053 5.724 2.313 1.00 76.31 184 VAL A O 1
ATOM 1398 N N . MET A 1 185 ? 1.095 6.390 2.232 1.00 76.25 185 MET A N 1
ATOM 1399 C CA . MET A 1 185 ? 1.158 6.613 0.794 1.00 76.25 185 MET A CA 1
ATOM 1400 C C . MET A 1 185 ? 2.200 5.695 0.172 1.00 76.25 185 MET A C 1
ATOM 1402 O O . MET A 1 185 ? 3.206 5.329 0.780 1.00 76.25 185 MET A O 1
ATOM 1406 N N . THR A 1 186 ? 1.918 5.253 -1.039 1.00 72.00 186 THR A N 1
ATOM 1407 C CA . THR A 1 186 ? 2.750 4.337 -1.800 1.00 72.00 186 THR A CA 1
ATOM 1408 C C . THR A 1 186 ? 2.747 4.771 -3.248 1.00 72.00 186 THR A C 1
ATOM 1410 O O . THR A 1 186 ? 1.685 4.846 -3.860 1.00 72.00 186 THR A O 1
ATOM 1413 N N . ASP A 1 187 ? 3.931 5.001 -3.794 1.00 77.19 187 ASP A N 1
ATOM 1414 C CA . ASP A 1 187 ? 4.119 5.368 -5.189 1.00 77.19 187 ASP A CA 1
ATOM 1415 C C . ASP A 1 187 ? 4.651 4.165 -5.959 1.00 77.19 187 ASP A C 1
ATOM 1417 O O . ASP A 1 187 ? 5.675 3.594 -5.586 1.00 77.19 187 ASP A O 1
ATOM 1421 N N . LEU A 1 188 ? 3.961 3.779 -7.031 1.00 75.81 188 LEU A N 1
ATOM 1422 C CA . LEU A 1 188 ? 4.383 2.729 -7.956 1.00 75.81 188 LEU A CA 1
ATOM 1423 C C . LEU A 1 188 ? 4.693 3.331 -9.332 1.00 75.81 188 LEU A C 1
ATOM 1425 O O . LEU A 1 188 ? 3.922 4.160 -9.819 1.00 75.81 188 LEU A O 1
ATOM 1429 N N . PRO A 1 189 ? 5.781 2.924 -10.001 1.00 74.75 189 PRO A N 1
ATOM 1430 C CA . PRO A 1 189 ? 6.109 3.443 -11.322 1.00 74.75 189 PRO A CA 1
ATOM 1431 C C . PRO A 1 189 ? 5.109 2.964 -12.384 1.00 74.75 189 PRO A C 1
ATOM 1433 O O . PRO A 1 189 ? 4.804 1.776 -12.487 1.00 74.75 189 PRO A O 1
ATOM 1436 N N . LEU A 1 190 ? 4.630 3.894 -13.216 1.00 76.19 190 LEU A N 1
ATOM 1437 C CA . LEU A 1 190 ? 3.833 3.601 -14.417 1.00 76.19 190 LEU A CA 1
ATOM 1438 C C . LEU A 1 190 ? 4.712 3.342 -15.648 1.00 76.19 190 LEU A C 1
ATOM 1440 O O . LEU A 1 190 ? 4.276 2.683 -16.590 1.00 76.19 190 LEU A O 1
ATOM 1444 N N . THR A 1 191 ? 5.944 3.853 -15.628 1.00 74.19 191 THR A N 1
ATOM 1445 C CA . THR A 1 191 ? 6.931 3.731 -16.705 1.00 74.19 191 THR A CA 1
ATOM 1446 C C . THR A 1 191 ? 8.218 3.141 -16.146 1.00 74.19 191 THR A C 1
ATOM 1448 O O . THR A 1 191 ? 8.714 3.582 -15.111 1.00 74.19 191 THR A O 1
ATOM 1451 N N . LEU A 1 192 ? 8.775 2.147 -16.837 1.00 69.81 192 LEU A N 1
ATOM 1452 C CA . LEU A 1 192 ? 10.096 1.612 -16.525 1.00 69.81 192 LEU A CA 1
ATOM 1453 C C . LEU A 1 192 ? 11.174 2.471 -17.176 1.00 69.81 192 LEU A C 1
ATOM 1455 O O . LEU A 1 192 ? 11.079 2.835 -18.349 1.00 69.81 192 LEU A O 1
ATOM 1459 N N . PHE A 1 193 ? 12.231 2.740 -16.421 1.00 71.69 193 PHE A N 1
ATOM 1460 C CA . PHE A 1 193 ? 13.384 3.472 -16.913 1.00 71.69 193 PHE A CA 1
ATOM 1461 C C . PHE A 1 193 ? 14.544 2.513 -17.163 1.00 71.69 193 PHE A C 1
ATOM 1463 O O . PHE A 1 193 ? 14.938 1.761 -16.275 1.00 71.69 193 PHE A O 1
ATOM 1470 N N . VAL A 1 194 ? 15.084 2.532 -18.380 1.00 71.31 194 VAL A N 1
ATOM 1471 C CA . VAL A 1 194 ? 16.290 1.784 -18.754 1.00 71.31 194 VAL A CA 1
ATOM 1472 C C . VAL A 1 194 ? 17.430 2.779 -18.897 1.00 71.31 194 VAL A C 1
ATOM 1474 O O . VAL A 1 194 ? 17.423 3.603 -19.809 1.00 71.31 194 VAL A O 1
ATOM 1477 N N . VAL A 1 195 ? 18.408 2.717 -18.001 1.00 77.06 195 VAL A N 1
ATOM 1478 C CA . VAL A 1 195 ? 19.613 3.545 -18.080 1.00 77.06 195 VAL A CA 1
ATOM 1479 C C . VAL A 1 195 ? 20.782 2.627 -18.377 1.00 77.06 195 VAL A C 1
ATOM 1481 O O . VAL A 1 195 ? 21.139 1.799 -17.548 1.00 77.06 195 VAL A O 1
ATOM 1484 N N . ASP A 1 196 ? 21.332 2.758 -19.575 1.00 73.00 196 ASP A N 1
ATOM 1485 C CA . ASP A 1 196 ? 22.412 1.907 -20.069 1.00 73.00 196 ASP A CA 1
ATOM 1486 C C . ASP A 1 196 ? 23.199 2.722 -21.094 1.00 73.00 196 ASP A C 1
ATOM 1488 O O . ASP A 1 196 ? 22.583 3.439 -21.886 1.00 73.00 196 ASP A O 1
ATOM 1492 N N . ASP A 1 197 ? 24.524 2.693 -21.067 1.00 79.00 197 ASP A N 1
ATOM 1493 C CA . ASP A 1 197 ? 25.371 3.429 -22.007 1.00 79.00 197 ASP A CA 1
ATOM 1494 C C . ASP A 1 197 ? 25.538 2.682 -23.341 1.00 79.00 197 ASP A C 1
ATOM 1496 O O . ASP A 1 197 ? 25.633 3.325 -24.394 1.00 79.00 197 ASP A O 1
ATOM 1500 N N . ASP A 1 198 ? 25.407 1.354 -23.351 1.00 82.69 198 ASP A N 1
ATOM 1501 C CA . ASP A 1 198 ? 25.442 0.524 -24.554 1.00 82.69 198 ASP A CA 1
ATOM 1502 C C . ASP A 1 198 ? 24.128 0.638 -25.350 1.00 82.69 198 ASP A C 1
ATOM 1504 O O . ASP A 1 198 ? 23.034 0.275 -24.912 1.00 82.69 198 ASP A O 1
ATOM 1508 N N . GLU A 1 199 ? 24.219 1.159 -26.576 1.00 82.25 199 GLU A N 1
ATOM 1509 C CA . GLU A 1 199 ? 23.056 1.368 -27.441 1.00 82.25 199 GLU A CA 1
ATOM 1510 C C . GLU A 1 199 ? 22.379 0.065 -27.884 1.00 82.25 199 GLU A C 1
ATOM 1512 O O . GLU A 1 199 ? 21.147 0.008 -27.965 1.00 82.25 199 GLU A O 1
ATOM 1517 N N . ALA A 1 200 ? 23.153 -0.981 -28.169 1.00 72.94 200 ALA A N 1
ATOM 1518 C CA . ALA A 1 200 ? 22.618 -2.249 -28.646 1.00 72.94 200 ALA A CA 1
ATOM 1519 C C . ALA A 1 200 ? 21.867 -2.978 -27.525 1.00 72.94 200 ALA A C 1
ATOM 1521 O O . ALA A 1 200 ? 20.764 -3.498 -27.752 1.00 72.94 200 ALA A O 1
ATOM 1522 N N . LEU A 1 201 ? 22.420 -2.962 -26.310 1.00 70.25 201 LEU A N 1
ATOM 1523 C CA . LEU A 1 201 ? 21.788 -3.536 -25.126 1.00 70.25 201 LEU A CA 1
ATOM 1524 C C . LEU A 1 201 ? 20.524 -2.758 -24.752 1.00 70.25 201 LEU A C 1
ATOM 1526 O O . LEU A 1 201 ? 19.443 -3.347 -24.652 1.00 70.25 201 LEU A O 1
ATOM 1530 N N . ARG A 1 202 ? 20.618 -1.426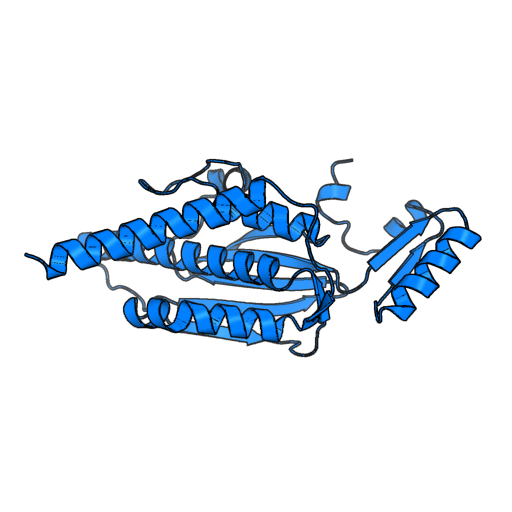 -24.677 1.00 81.31 202 ARG A N 1
ATOM 1531 C CA . ARG A 1 202 ? 19.482 -0.535 -24.408 1.00 81.31 202 ARG A CA 1
ATOM 1532 C C . A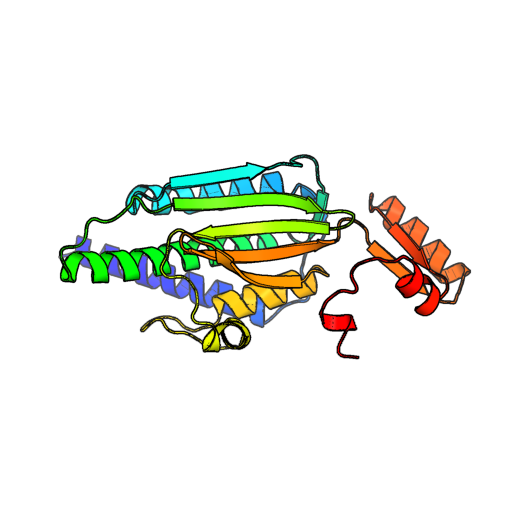RG A 1 202 ? 18.344 -0.744 -25.406 1.00 81.31 202 ARG A C 1
ATOM 1534 O O . ARG A 1 202 ? 17.192 -0.894 -25.007 1.00 81.31 202 ARG A O 1
ATOM 1541 N N . ARG A 1 203 ? 18.643 -0.824 -26.707 1.00 72.06 203 ARG A N 1
ATOM 1542 C CA . ARG A 1 203 ? 17.639 -1.057 -27.760 1.00 72.06 203 ARG A CA 1
ATOM 1543 C C . ARG A 1 203 ? 16.979 -2.430 -27.642 1.00 72.06 203 ARG A C 1
ATOM 1545 O O . ARG A 1 203 ? 15.765 -2.533 -27.810 1.00 72.06 203 ARG A O 1
ATOM 1552 N N . SER A 1 204 ? 17.754 -3.462 -27.322 1.00 63.69 204 SER A N 1
ATOM 1553 C CA . SER A 1 204 ? 17.238 -4.821 -27.119 1.00 63.69 204 SER A CA 1
ATOM 1554 C C . SER A 1 204 ? 16.319 -4.901 -25.897 1.00 63.69 204 SER A C 1
ATOM 1556 O O . SER A 1 204 ? 15.241 -5.489 -25.981 1.00 63.69 204 SER A O 1
ATOM 1558 N N . LEU A 1 205 ? 16.690 -4.245 -24.793 1.00 66.19 205 LEU A N 1
ATOM 1559 C CA . LEU A 1 205 ? 15.871 -4.144 -23.580 1.00 66.19 205 LEU A CA 1
ATOM 1560 C C . LEU A 1 205 ? 14.563 -3.392 -23.833 1.00 66.19 205 LEU A C 1
ATOM 1562 O O . LEU A 1 205 ? 13.504 -3.870 -23.436 1.00 66.19 205 LEU A O 1
ATOM 1566 N N . ILE A 1 206 ? 14.612 -2.261 -24.541 1.00 67.81 206 ILE A N 1
ATOM 1567 C CA . ILE A 1 206 ? 13.415 -1.500 -24.925 1.00 67.81 206 ILE A CA 1
ATOM 1568 C C . ILE A 1 206 ? 12.449 -2.379 -25.725 1.00 67.81 206 ILE A C 1
ATOM 1570 O O . ILE A 1 206 ? 11.267 -2.444 -25.395 1.00 67.81 206 ILE A O 1
ATOM 1574 N N . LEU A 1 207 ? 12.940 -3.074 -26.756 1.00 67.44 207 LEU A N 1
ATOM 1575 C CA . LEU A 1 207 ? 12.110 -3.939 -27.600 1.00 67.44 207 LEU A CA 1
ATOM 1576 C C . LEU A 1 207 ? 11.505 -5.100 -26.808 1.00 67.44 207 LEU A C 1
ATOM 1578 O O . LEU A 1 207 ? 10.315 -5.382 -26.952 1.00 67.44 207 LEU A O 1
ATOM 1582 N N . LEU A 1 208 ? 12.298 -5.741 -25.945 1.00 68.75 208 LEU A N 1
ATOM 1583 C CA . LEU A 1 208 ? 11.817 -6.800 -25.066 1.00 68.75 208 LEU A CA 1
ATOM 1584 C C . LEU A 1 208 ? 10.703 -6.278 -24.157 1.00 68.75 208 LEU A C 1
ATOM 1586 O O . LEU A 1 208 ? 9.626 -6.860 -24.116 1.00 68.75 208 LEU A O 1
ATOM 1590 N N . LEU A 1 209 ? 10.927 -5.167 -23.464 1.00 65.88 209 LEU A N 1
ATOM 1591 C CA . LEU A 1 209 ? 9.967 -4.620 -22.512 1.00 65.88 209 LEU A CA 1
ATOM 1592 C C . LEU A 1 209 ? 8.686 -4.113 -23.206 1.00 65.88 209 LEU A C 1
ATOM 1594 O O . LEU A 1 209 ? 7.591 -4.420 -22.737 1.00 65.88 209 LEU A O 1
ATOM 1598 N N . PHE A 1 210 ? 8.787 -3.450 -24.365 1.00 68.12 210 PHE A N 1
ATOM 1599 C CA . PHE A 1 210 ? 7.614 -3.078 -25.170 1.00 68.12 210 PHE A CA 1
ATOM 1600 C C . PHE A 1 210 ? 6.834 -4.297 -25.666 1.00 68.12 210 PHE A C 1
ATOM 1602 O O . PHE A 1 210 ? 5.606 -4.263 -25.671 1.00 68.12 210 PHE A O 1
ATOM 1609 N N . SER A 1 211 ? 7.513 -5.389 -26.042 1.00 66.56 211 SER A N 1
ATOM 1610 C CA . SER A 1 211 ? 6.834 -6.631 -26.447 1.00 66.56 211 SER A CA 1
ATOM 1611 C C . SER A 1 211 ? 5.991 -7.245 -25.323 1.00 66.56 211 SER A C 1
ATOM 1613 O O . SER A 1 211 ? 5.046 -7.977 -25.600 1.00 66.56 211 SER A O 1
ATOM 1615 N N . GLN A 1 212 ? 6.297 -6.912 -24.064 1.00 63.12 212 GLN A N 1
ATOM 1616 C CA . GLN A 1 212 ? 5.521 -7.296 -22.882 1.00 63.12 212 GLN A CA 1
ATOM 1617 C C . GLN A 1 212 ? 4.437 -6.261 -22.514 1.00 63.12 212 GLN A C 1
ATOM 1619 O O . GLN A 1 212 ? 3.842 -6.352 -21.443 1.00 63.12 212 GLN A O 1
ATOM 1624 N N . GLY A 1 213 ? 4.190 -5.261 -23.370 1.00 57.00 213 GLY A N 1
ATOM 1625 C CA . GLY A 1 213 ? 3.185 -4.215 -23.155 1.00 57.00 213 GLY A CA 1
ATOM 1626 C C . GLY A 1 213 ? 3.593 -3.138 -22.147 1.00 57.00 213 GLY A C 1
ATOM 1627 O O . GLY A 1 213 ? 2.725 -2.460 -21.601 1.00 57.00 213 GLY A O 1
ATOM 1628 N N . LEU A 1 214 ? 4.890 -2.986 -21.865 1.00 63.12 214 LEU A N 1
ATOM 1629 C CA . LEU A 1 214 ? 5.382 -2.055 -20.850 1.00 63.12 214 LEU A CA 1
ATOM 1630 C C . LEU A 1 214 ? 5.660 -0.677 -21.447 1.00 63.12 214 LEU A C 1
ATOM 1632 O O . LEU A 1 214 ? 6.258 -0.560 -22.517 1.00 63.12 214 LEU A O 1
ATOM 1636 N N . ALA A 1 215 ? 5.283 0.369 -20.712 1.00 67.31 215 ALA A N 1
ATOM 1637 C CA . ALA A 1 215 ? 5.752 1.719 -20.982 1.00 67.31 215 ALA A CA 1
ATOM 1638 C C . ALA A 1 215 ? 7.213 1.832 -20.533 1.00 67.31 215 ALA A C 1
ATOM 1640 O O . ALA A 1 215 ? 7.535 1.573 -19.370 1.00 67.31 215 ALA A O 1
ATOM 1641 N N . VAL A 1 216 ? 8.100 2.193 -21.461 1.00 72.94 216 VAL A N 1
ATOM 1642 C CA . VAL A 1 216 ? 9.541 2.282 -21.211 1.00 72.94 216 VAL A CA 1
ATOM 1643 C C . VAL A 1 216 ? 10.073 3.607 -21.720 1.00 72.94 216 VAL A C 1
ATOM 1645 O O . VAL A 1 216 ? 9.780 4.015 -22.844 1.00 72.94 216 VAL A O 1
ATOM 1648 N N . GLN A 1 217 ? 10.911 4.245 -20.913 1.00 76.50 217 GLN A N 1
ATOM 1649 C CA . GLN A 1 217 ? 11.792 5.320 -21.346 1.00 76.50 217 GLN A CA 1
ATOM 1650 C C . GLN A 1 217 ? 13.237 4.902 -21.119 1.00 76.50 217 GLN A C 1
ATOM 1652 O O . GLN A 1 217 ? 13.553 4.238 -20.133 1.00 76.50 217 GLN A O 1
ATOM 1657 N N . ALA A 1 218 ? 14.118 5.278 -22.039 1.00 77.88 218 ALA A N 1
ATOM 1658 C CA . ALA A 1 218 ? 15.510 4.879 -21.972 1.00 77.88 218 ALA A CA 1
ATOM 1659 C C . ALA A 1 218 ? 16.450 6.076 -22.062 1.00 77.88 218 ALA A C 1
ATOM 1661 O O . ALA A 1 218 ? 16.213 7.007 -22.832 1.00 77.88 218 ALA A O 1
ATOM 1662 N N . PHE A 1 219 ? 17.539 6.011 -21.306 1.00 82.56 219 PHE A N 1
ATOM 1663 C CA . PHE A 1 219 ? 18.542 7.061 -21.202 1.00 82.56 219 PHE A CA 1
ATOM 1664 C C . PHE A 1 219 ? 19.923 6.467 -21.450 1.00 82.56 219 PHE A C 1
ATOM 1666 O O . PHE A 1 219 ? 20.229 5.373 -20.985 1.00 82.56 219 PHE A O 1
ATOM 1673 N N . ALA A 1 220 ? 20.757 7.206 -22.181 1.00 82.81 220 ALA A N 1
ATOM 1674 C CA . ALA A 1 220 ? 22.126 6.794 -22.490 1.00 82.81 220 ALA A CA 1
ATOM 1675 C C . ALA A 1 220 ? 23.103 6.996 -21.315 1.00 82.81 220 ALA A C 1
ATOM 1677 O O . ALA A 1 220 ? 24.261 6.611 -21.403 1.00 82.81 220 ALA A O 1
ATOM 1678 N N . SER A 1 221 ? 22.671 7.657 -20.236 1.00 82.44 221 SER A N 1
ATOM 1679 C CA . SER A 1 221 ? 23.475 7.862 -19.032 1.00 82.44 221 SER A CA 1
ATOM 1680 C C . SER A 1 221 ? 22.599 8.225 -17.833 1.00 82.44 221 SER A C 1
ATOM 1682 O O . SER A 1 221 ? 21.484 8.736 -17.991 1.00 82.44 221 SER A O 1
ATOM 1684 N N . GLY A 1 222 ? 23.124 8.013 -16.621 1.00 73.19 222 GLY A N 1
ATOM 1685 C CA . GLY A 1 222 ? 22.472 8.456 -15.383 1.00 73.19 222 GLY A CA 1
ATOM 1686 C C . GLY A 1 222 ? 22.275 9.974 -15.327 1.00 73.19 222 GLY A C 1
ATOM 1687 O O . GLY A 1 222 ? 21.250 10.449 -14.853 1.00 73.19 222 GLY A O 1
ATOM 1688 N N . GLU A 1 223 ? 23.197 10.752 -15.899 1.00 79.62 223 GLU A N 1
ATOM 1689 C CA . GLU A 1 223 ? 23.060 12.211 -15.977 1.00 79.62 223 GLU A CA 1
ATOM 1690 C C . GLU A 1 223 ? 21.884 12.633 -16.874 1.00 79.62 223 GLU A C 1
ATOM 1692 O O . GLU A 1 223 ? 21.131 13.545 -16.530 1.00 79.62 223 GLU A O 1
ATOM 1697 N N . ALA A 1 224 ? 21.687 11.950 -18.009 1.00 76.38 224 ALA A N 1
ATOM 1698 C CA . ALA A 1 224 ? 20.544 12.192 -18.887 1.00 76.38 224 ALA A CA 1
ATOM 1699 C C . ALA A 1 224 ? 19.215 11.834 -18.202 1.00 76.38 224 ALA A C 1
ATOM 1701 O O . ALA A 1 224 ? 18.232 12.554 -18.374 1.00 76.38 224 ALA A O 1
ATOM 1702 N N . PHE A 1 225 ? 19.203 10.771 -17.392 1.00 78.25 225 PHE A N 1
ATOM 1703 C CA . PHE A 1 225 ? 18.053 10.396 -16.569 1.00 78.25 225 PHE A CA 1
ATOM 1704 C C . PHE A 1 225 ? 17.721 11.476 -15.526 1.00 78.25 225 PHE A C 1
ATOM 1706 O O . PHE A 1 225 ? 16.588 11.954 -15.471 1.00 78.25 225 PHE A O 1
ATOM 1713 N N . LEU A 1 226 ? 18.712 11.937 -14.757 1.00 74.44 226 LEU A N 1
ATOM 1714 C CA . LEU A 1 226 ? 18.515 12.947 -13.708 1.00 74.44 226 LEU A CA 1
ATOM 1715 C C . LEU A 1 226 ? 18.065 14.313 -14.262 1.00 74.44 226 LEU A C 1
ATOM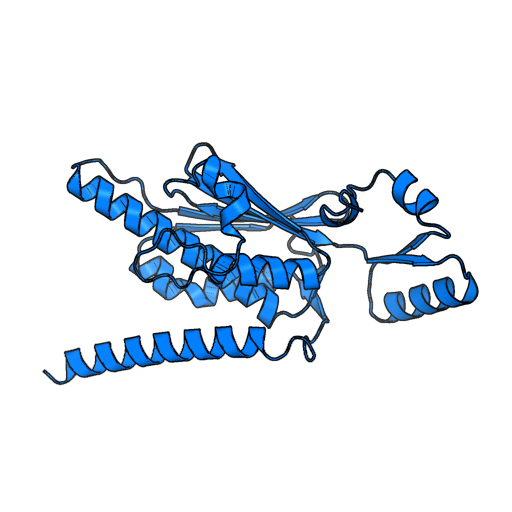 1717 O O . LEU A 1 226 ? 17.280 15.012 -13.623 1.00 74.44 226 LEU A O 1
ATOM 1721 N N . LYS A 1 227 ? 18.499 14.690 -15.474 1.00 76.69 227 LYS A N 1
ATOM 1722 C CA . LYS A 1 227 ? 18.088 15.942 -16.145 1.00 76.69 227 LYS A CA 1
ATOM 1723 C C . LYS A 1 227 ? 16.636 15.949 -16.637 1.00 76.69 227 LYS A C 1
ATOM 1725 O O . LYS A 1 227 ? 16.121 17.019 -16.950 1.00 76.69 227 LYS A O 1
ATOM 1730 N N . CYS A 1 228 ? 15.960 14.799 -16.685 1.00 67.94 228 CYS A N 1
ATOM 1731 C CA . CYS A 1 228 ? 14.563 14.687 -17.120 1.00 67.94 228 CYS A CA 1
ATOM 1732 C C . CYS A 1 228 ? 13.554 15.283 -16.107 1.00 67.94 228 CYS A C 1
ATOM 1734 O O . CYS A 1 228 ? 12.352 15.300 -16.374 1.00 67.94 228 CYS A O 1
ATOM 1736 N N . GLY A 1 229 ? 14.012 15.767 -14.942 1.00 55.66 229 GLY A N 1
ATOM 1737 C CA . GLY A 1 229 ? 13.161 16.439 -13.952 1.00 55.66 229 GLY A CA 1
ATOM 1738 C C . GLY A 1 229 ? 12.170 15.515 -13.239 1.00 55.66 229 GLY A C 1
ATOM 1739 O O . GLY A 1 229 ? 11.238 15.999 -12.608 1.00 55.66 229 GLY A O 1
ATOM 1740 N N . GLN A 1 230 ? 12.355 14.197 -13.341 1.00 57.31 230 GLN A N 1
ATOM 1741 C CA . GLN A 1 230 ? 11.526 13.215 -12.647 1.00 57.31 230 GLN A CA 1
ATOM 1742 C C . GLN A 1 230 ? 11.900 13.163 -11.159 1.00 57.31 230 GLN A C 1
ATOM 1744 O O . GLN A 1 230 ? 13.084 13.302 -10.830 1.00 57.31 230 GLN A O 1
ATOM 1749 N N . PRO A 1 231 ? 10.939 12.940 -10.242 1.00 50.06 231 PRO A N 1
ATOM 1750 C CA . PRO A 1 231 ? 11.270 12.716 -8.846 1.00 50.06 231 PRO A CA 1
ATOM 1751 C C . PRO A 1 231 ? 12.146 11.465 -8.755 1.00 50.06 231 PRO A C 1
ATOM 1753 O O . PRO A 1 231 ? 11.681 10.346 -8.958 1.00 50.06 231 PRO A O 1
ATOM 1756 N N . ALA A 1 232 ? 13.434 11.662 -8.458 1.00 48.06 232 ALA A N 1
ATOM 1757 C CA . ALA A 1 232 ? 14.336 10.562 -8.158 1.00 48.06 232 ALA A CA 1
ATOM 1758 C C . ALA A 1 232 ? 13.698 9.719 -7.039 1.00 48.06 232 ALA A C 1
ATOM 1760 O O . ALA A 1 232 ? 13.307 10.315 -6.016 1.00 48.06 232 ALA A O 1
ATOM 1761 N N . PRO A 1 233 ? 13.570 8.387 -7.219 1.00 46.22 233 PRO A N 1
ATOM 1762 C CA . PRO A 1 233 ? 13.111 7.492 -6.166 1.00 46.22 233 PRO A CA 1
ATOM 1763 C C . PRO A 1 233 ? 13.895 7.760 -4.885 1.00 46.22 233 PRO A C 1
ATOM 1765 O O . PRO A 1 233 ? 15.086 8.062 -4.954 1.00 46.22 233 PRO A O 1
ATOM 1768 N N . ALA A 1 234 ? 13.247 7.675 -3.723 1.00 41.72 234 ALA A N 1
ATOM 1769 C CA . ALA A 1 234 ? 13.873 8.045 -2.451 1.00 41.72 234 ALA A CA 1
ATOM 1770 C C . ALA A 1 234 ? 15.225 7.332 -2.219 1.00 41.72 234 ALA A C 1
ATOM 1772 O O . ALA A 1 234 ? 16.165 7.961 -1.752 1.00 41.72 234 ALA A O 1
ATOM 1773 N N . TRP A 1 235 ? 15.365 6.079 -2.667 1.00 44.00 235 TRP A N 1
ATOM 1774 C CA . TRP A 1 235 ? 16.602 5.290 -2.575 1.00 44.00 235 TRP A CA 1
ATOM 1775 C C . TRP A 1 235 ? 17.770 5.794 -3.445 1.00 44.00 235 TRP A C 1
ATOM 1777 O O . TRP A 1 235 ? 18.913 5.432 -3.192 1.00 44.00 235 TRP A O 1
ATOM 1787 N N . LEU A 1 236 ? 17.511 6.629 -4.456 1.00 41.25 236 LEU A N 1
ATOM 1788 C CA . LEU A 1 236 ? 18.541 7.237 -5.310 1.00 41.25 236 LEU A CA 1
ATOM 1789 C C . LEU A 1 236 ? 19.079 8.554 -4.718 1.00 41.25 236 LEU A C 1
ATOM 1791 O O . LEU A 1 236 ? 20.076 9.081 -5.199 1.00 41.25 236 LEU A O 1
ATOM 1795 N N . ARG A 1 237 ? 18.412 9.120 -3.702 1.00 41.25 237 ARG A N 1
ATOM 1796 C CA . ARG A 1 237 ? 18.820 10.390 -3.074 1.00 41.25 237 ARG A CA 1
ATOM 1797 C C . ARG A 1 237 ? 19.891 10.215 -1.993 1.00 41.25 237 ARG A C 1
ATOM 1799 O O . ARG A 1 237 ? 20.518 11.203 -1.630 1.00 41.25 237 ARG A O 1
ATOM 1806 N N . ASP A 1 238 ? 20.112 8.977 -1.548 1.00 38.38 238 ASP A N 1
ATOM 1807 C CA . ASP A 1 238 ? 21.045 8.609 -0.473 1.00 38.38 238 ASP A CA 1
ATOM 1808 C C . ASP A 1 238 ? 22.320 7.890 -0.983 1.00 38.38 238 ASP A C 1
ATOM 1810 O O . ASP A 1 238 ? 23.038 7.278 -0.191 1.00 38.38 238 ASP A O 1
ATOM 1814 N N . SER A 1 239 ? 22.595 7.923 -2.298 1.00 34.72 239 SER A N 1
ATOM 1815 C CA . SER A 1 239 ? 23.788 7.322 -2.939 1.00 34.72 239 SER A CA 1
ATOM 1816 C C . SER A 1 239 ? 24.850 8.350 -3.319 1.00 34.72 239 SER A C 1
ATOM 1818 O O . SER A 1 239 ? 24.467 9.432 -3.816 1.00 34.72 239 SER A O 1
#

pLDDT: mean 75.81, std 15.19, range [34.72, 95.12]

Radius of gyration: 20.24 Å; Cα contacts (8 Å, |Δi|>4): 348; chains: 1; bounding box: 44×43×57 Å

Foldseek 3Di:
DVVVVVVVVVVVVVVVVVVVVLVVLVPDPPDQDKAWDQVLVLLVVLCVVCVVVCVVLQEAEAEAEPPRPQIATGRSVLSSLLSNLLVVVQSVQAVVQVVVCVVVVHDDDRKYWYWYWDDDPQKTKTKIWILGPADDPVCQVVLLPQQDDPDPPDSSCSNVSSQVRLVVQVKGWGKDADPRYIMIMIIGGSEAEAEALDPVVQVVVVVVQVVSVGHYDYDNHPVRVVVVPDPDHPVVVVD

Organism: Anopheles coluzzii (NCBI:txid1518534)

Solvent-accessible surface area (backbone atoms only — not comparable to full-atom values): 13279 Å² total; per-residue (Å²): 114,73,66,63,54,50,55,50,50,52,51,51,49,51,51,51,50,50,51,51,54,56,51,52,59,75,75,52,78,89,72,71,64,70,39,84,40,44,54,49,58,45,51,52,49,38,50,59,75,42,41,66,58,34,58,74,71,59,39,47,77,45,81,44,63,76,48,57,80,49,51,35,64,38,32,67,70,62,55,27,49,36,51,44,46,52,54,50,51,40,52,54,43,33,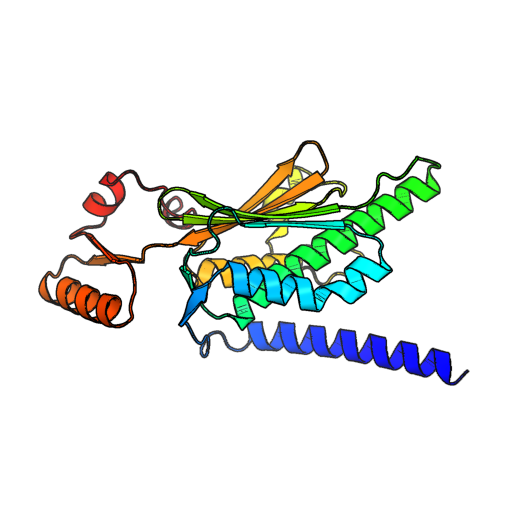51,55,45,49,55,55,33,56,76,68,73,48,88,79,75,83,47,40,35,40,40,36,37,38,73,52,93,60,29,38,38,38,32,46,32,29,54,25,84,43,69,60,79,92,43,66,79,49,52,48,36,77,58,38,55,95,47,98,88,50,74,15,45,61,52,23,51,35,43,54,54,36,45,77,46,69,24,47,71,51,72,49,68,51,103,61,13,26,28,42,36,34,37,34,44,49,49,48,78,48,70,37,70,52,65,70,59,43,52,52,50,51,52,54,43,44,75,72,73,44,52,71,49,77,27,64,34,70,68,61,50,64,70,67,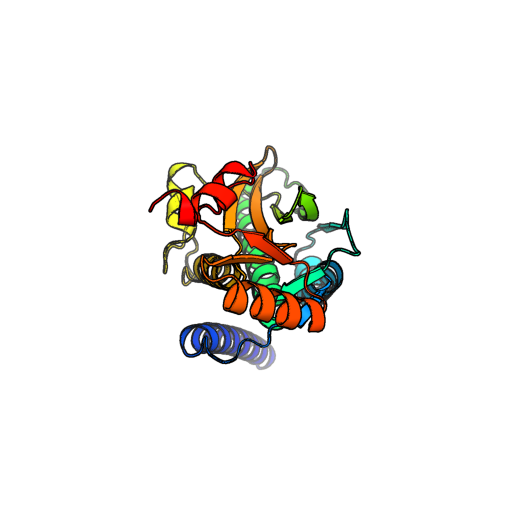72,62,85,70,56,74,80,65,75,80,109

InterPro domains:
  IPR003594 Histidine kinase/HSP90-like ATPase domain [PF02518] (74-188)
  IPR003594 Histidine kinase/HSP90-like ATPase domain [SM00387] (74-192)
  IPR004358 Signal transduction histidine kinase-related protein, C-terminal [PR00344] (124-138)
  IPR004358 Signal transduction histidine kinase-related protein, C-terminal [PR00344] (142-152)
  IPR004358 Signal transduction histidine kinase-related protein, C-terminal [PR00344] (153-171)
  IPR005467 Histidine kinase domain [PS50109] (1-192)
  IPR036890 Histidine kinase/HSP90-like ATPase superfamily [G3DSA:3.30.565.10] (33-192)
  IPR036890 Histidine kinase/HSP90-like ATPase superfamily [SSF55874] (18-186)

Sequence (239 aa):
MLAGTLDEIIEQSRRASEIVKRVRVFINPQRAHYESLKMADVISHAALLLKPELQRQRVQLQLLLDDAAATVRGDTVLLEQVLVNLIHNALQAMQAMQAMQAMQGQAAHGPAITLRCQRMEQLLTISVADSGPGIPPEQREQIFAPFFTTKPDGLGLGLNICRTIIEAHGGAMTVENQAGGGAVMTDLPLTLFVVDDDEALRRSLILLLFSQGLAVQAFASGEAFLKCGQPAPAWLRDS

Mean predicted aligned error: 11.61 Å

Nearest PDB structures (foldseek):
  4q20-assembly1_A  TM=8.717E-01  e=4.084E-14  Caulobacter vibrioides CB15
  8vc9-assembly3_F  TM=7.909E-01  e=4.610E-13  Leptospira interrogans serovar Copenhageni
  8vc9-assembly1_B  TM=7.811E-01  e=1.502E-12  Leptospira interrogans serovar Copenhageni
  8vc9-assembly3_E  TM=7.717E-01  e=6.674E-12  Leptospira interrogans serovar Copenhageni
  3sl2-assembly1_A  TM=8.609E-01  e=3.156E-11  Bacillus subtilis